Protein AF-A0A1W9QUI2-F1 (afdb_monomer_lite)

Sequence (190 aa):
MPLPVIGATLVYAVSFMIIAGLQIIMSRMLDARKTFVVGVSVIAGISVFSLGHIYSEIHLWVKPVFSSALSLATITAIVLNLIMRIGTKKHVVLGVSLKGTFSDKIFEFMDYNGKRWGARPEIIFNVGAALNEFMDIAAGYGFVIDKDLKVNVYFDEFSLDATICYRGQLIQFPDKRPSPDEIMGIKTAP

Foldseek 3Di:
DDPVVVVVVVVVVVVVVVVVVVCVLVQFQDAPLSCVLQVVLLVQLVVCVVPVVVLPPDDPVCSVCSVHSVSVSVVSSVVSCVVSLPPLKDKDKDKAFLPDDRLVVLLVVLVVVSNNNRGRPVVSVVVSVVVVVVSVCCSPVVQFPDRIWMWMWIDDNVDTDIDIDTDGDDDDDDPDDDDPCVVVVPPPDD

Radius of gyration: 25.82 Å; chains: 1; bounding box: 58×52×67 Å

Structure (mmCIF, N/CA/C/O backbone):
data_AF-A0A1W9QUI2-F1
#
_entry.id   AF-A0A1W9QUI2-F1
#
loop_
_atom_site.group_PDB
_atom_site.id
_atom_site.type_symbol
_atom_site.label_atom_id
_atom_site.label_alt_id
_atom_site.label_comp_id
_atom_site.label_asym_id
_atom_site.label_entity_id
_atom_site.label_seq_id
_atom_site.pdbx_PDB_ins_code
_atom_site.Cartn_x
_atom_site.Cartn_y
_atom_site.Cartn_z
_atom_site.occupancy
_atom_site.B_iso_or_equiv
_atom_site.auth_seq_id
_atom_site.auth_comp_id
_atom_site.auth_asym_id
_atom_site.auth_atom_id
_atom_site.pdbx_PDB_model_num
ATOM 1 N N . MET A 1 1 ? 27.092 21.502 -24.050 1.00 76.75 1 MET A N 1
ATOM 2 C CA . MET A 1 1 ? 27.598 21.084 -22.720 1.00 76.75 1 MET A CA 1
ATOM 3 C C . MET A 1 1 ? 28.662 20.003 -22.921 1.00 76.75 1 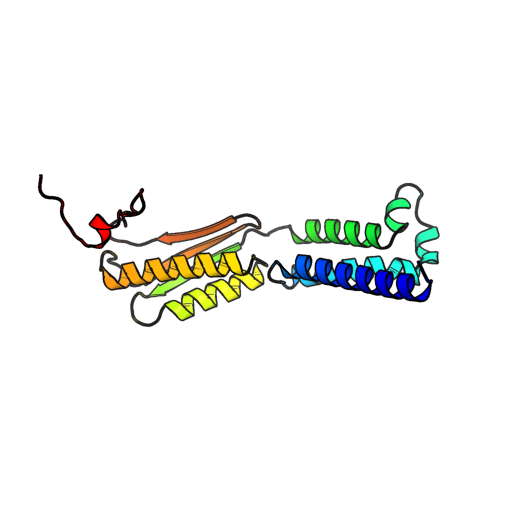MET A C 1
ATOM 5 O O . MET A 1 1 ? 28.513 19.253 -23.879 1.00 76.75 1 MET A O 1
ATOM 9 N N . PRO A 1 2 ? 29.727 19.922 -22.102 1.00 94.56 2 PRO A N 1
ATOM 10 C CA . PRO A 1 2 ? 30.778 18.904 -22.248 1.00 94.56 2 PRO A CA 1
ATOM 11 C C . PRO A 1 2 ? 30.243 17.468 -22.085 1.00 94.56 2 PRO A C 1
ATOM 13 O O . PRO A 1 2 ? 29.391 17.238 -21.227 1.00 94.56 2 PRO A O 1
ATOM 16 N N . LEU A 1 3 ? 30.765 16.497 -22.852 1.00 92.12 3 LEU A N 1
ATOM 17 C CA . LEU A 1 3 ? 30.321 15.089 -22.806 1.00 92.12 3 LEU A CA 1
ATOM 18 C C . LEU A 1 3 ? 30.323 14.474 -21.390 1.00 92.12 3 LEU A C 1
ATOM 20 O O . LEU A 1 3 ? 29.332 13.831 -21.042 1.00 92.12 3 LEU A O 1
ATOM 24 N N . PRO A 1 4 ? 31.352 14.689 -20.542 1.00 94.56 4 PRO A N 1
ATOM 25 C CA . PRO A 1 4 ? 31.351 14.145 -19.182 1.00 94.56 4 PRO A CA 1
ATOM 26 C C . PRO A 1 4 ? 30.192 14.665 -18.321 1.00 94.56 4 PRO A C 1
ATOM 28 O O . PRO A 1 4 ? 29.638 13.927 -17.511 1.00 94.56 4 PRO A O 1
ATOM 31 N N . VAL A 1 5 ? 29.783 15.921 -18.531 1.00 95.81 5 VAL A N 1
ATOM 32 C CA . VAL A 1 5 ? 28.666 16.539 -17.802 1.00 95.81 5 VAL A CA 1
ATOM 33 C C . VAL A 1 5 ? 27.337 15.933 -18.249 1.00 95.81 5 VAL A C 1
ATOM 35 O O . VAL A 1 5 ? 26.496 15.638 -17.409 1.00 95.81 5 VAL A O 1
ATOM 38 N N . ILE A 1 6 ? 27.168 15.685 -19.553 1.00 95.62 6 ILE A N 1
ATOM 39 C CA . ILE A 1 6 ? 25.967 15.035 -20.106 1.00 95.62 6 ILE A CA 1
ATOM 40 C C . ILE A 1 6 ? 25.835 13.596 -19.589 1.00 95.62 6 ILE A C 1
ATOM 42 O O . ILE A 1 6 ? 24.744 13.167 -19.227 1.00 95.62 6 ILE A O 1
ATOM 46 N N . GLY A 1 7 ? 26.942 12.850 -19.520 1.00 95.25 7 GLY A N 1
ATOM 47 C CA . GLY A 1 7 ? 26.937 11.499 -18.958 1.00 95.25 7 GLY A CA 1
ATOM 48 C C . GLY A 1 7 ? 26.497 11.490 -17.492 1.00 95.25 7 GLY A C 1
ATOM 49 O O . GLY A 1 7 ? 25.608 10.726 -17.118 1.00 95.25 7 GLY A O 1
ATOM 50 N N . ALA A 1 8 ? 27.064 12.386 -16.678 1.00 96.12 8 ALA A N 1
ATOM 51 C CA . ALA A 1 8 ? 26.719 12.501 -15.263 1.00 96.12 8 ALA A CA 1
ATOM 52 C C . ALA A 1 8 ? 25.243 12.878 -15.044 1.00 96.12 8 ALA A C 1
ATOM 54 O O . ALA A 1 8 ? 24.568 12.266 -14.213 1.00 96.12 8 ALA A O 1
ATOM 55 N N . THR A 1 9 ? 24.712 13.839 -15.807 1.00 96.31 9 THR A N 1
ATOM 56 C CA . THR A 1 9 ? 23.303 14.242 -15.687 1.00 96.31 9 THR A CA 1
ATOM 57 C C . THR A 1 9 ? 22.343 13.142 -16.133 1.00 96.31 9 THR A C 1
ATOM 59 O O . THR A 1 9 ? 21.300 12.966 -15.504 1.00 96.31 9 THR A O 1
ATOM 62 N N . LEU A 1 10 ? 22.691 12.360 -17.160 1.00 96.06 10 LEU A N 1
ATOM 63 C CA . LEU A 1 10 ? 21.860 11.255 -17.644 1.00 96.06 10 LEU A CA 1
ATOM 64 C C . LEU A 1 10 ? 21.795 10.108 -16.627 1.00 96.06 10 LEU A C 1
ATOM 66 O O . LEU A 1 10 ? 20.706 9.625 -16.319 1.00 96.06 10 LEU A O 1
ATOM 70 N N . VAL A 1 11 ? 22.933 9.722 -16.042 1.00 96.62 11 VAL A N 1
ATOM 71 C CA . VAL A 1 11 ? 22.976 8.705 -14.975 1.00 96.62 11 VAL A CA 1
ATOM 72 C C . VAL A 1 11 ? 22.171 9.156 -13.755 1.00 96.62 11 VAL A C 1
ATOM 74 O O . VAL A 1 11 ? 21.393 8.369 -13.209 1.00 96.62 11 VAL A O 1
ATOM 77 N N . TYR A 1 12 ? 22.308 10.423 -13.353 1.00 96.62 12 TYR A N 1
ATOM 78 C CA . TYR A 1 12 ? 21.521 10.995 -12.260 1.00 96.62 12 TYR A CA 1
ATOM 79 C C . TYR A 1 12 ? 20.015 10.938 -12.554 1.00 96.62 12 TYR A C 1
ATOM 81 O O . TYR A 1 12 ? 19.247 10.434 -11.734 1.00 96.62 12 TYR A O 1
ATOM 89 N N . ALA A 1 13 ? 19.595 11.384 -13.742 1.00 97.06 13 ALA A N 1
ATOM 90 C CA . ALA A 1 13 ? 18.189 11.406 -14.137 1.00 97.06 13 ALA A CA 1
ATOM 91 C C . ALA A 1 13 ? 17.564 10.000 -14.165 1.00 97.06 13 ALA A C 1
ATOM 93 O O . ALA A 1 13 ? 16.468 9.803 -13.640 1.00 97.06 13 ALA A O 1
ATOM 94 N N . VAL A 1 14 ? 18.269 9.009 -14.723 1.00 96.38 14 VAL A N 1
ATOM 95 C CA . VAL A 1 14 ? 17.798 7.614 -14.768 1.00 96.38 14 VAL A CA 1
ATOM 96 C C . VAL A 1 14 ? 17.700 7.024 -13.361 1.00 96.38 14 VAL A C 1
ATOM 98 O O . VAL A 1 14 ? 16.690 6.406 -13.024 1.00 96.38 14 VAL A O 1
ATOM 101 N N . SER A 1 15 ? 18.705 7.257 -12.514 1.00 96.88 15 SER A N 1
ATOM 102 C CA . SER A 1 15 ? 18.699 6.770 -11.128 1.00 96.88 15 SER A CA 1
ATOM 103 C C . SER A 1 15 ? 17.525 7.350 -10.338 1.00 96.88 15 SER A C 1
ATOM 105 O O . SER A 1 15 ? 16.811 6.618 -9.653 1.00 96.88 15 SER A O 1
ATOM 107 N N . PHE A 1 16 ? 17.274 8.655 -10.481 1.00 96.62 16 PHE A N 1
ATOM 108 C CA . PHE A 1 16 ? 16.146 9.319 -9.832 1.00 96.62 16 PHE A CA 1
ATOM 109 C C . PHE A 1 16 ? 14.796 8.784 -10.329 1.00 96.62 16 PHE A C 1
ATOM 111 O O . PHE A 1 16 ? 13.900 8.536 -9.526 1.00 96.62 16 PHE A O 1
ATOM 118 N N . MET A 1 17 ? 14.659 8.535 -11.634 1.00 96.25 17 MET A N 1
ATOM 119 C CA . MET A 1 17 ? 13.444 7.960 -12.216 1.00 96.25 17 MET A CA 1
ATOM 120 C C . MET A 1 17 ? 13.149 6.552 -11.675 1.00 96.25 17 MET A C 1
ATOM 122 O O . MET A 1 17 ? 11.997 6.246 -11.366 1.00 96.25 17 MET A O 1
ATOM 126 N N . ILE A 1 18 ? 14.178 5.714 -11.504 1.00 94.69 18 ILE A N 1
ATOM 127 C CA . ILE A 1 18 ? 14.033 4.377 -10.907 1.00 94.69 18 ILE A CA 1
ATOM 128 C C . ILE A 1 18 ? 13.568 4.487 -9.451 1.00 94.69 18 ILE A C 1
ATOM 130 O O . ILE A 1 18 ? 12.617 3.809 -9.062 1.00 94.69 18 ILE A O 1
ATOM 134 N N . ILE A 1 19 ? 14.195 5.361 -8.656 1.00 96.25 19 ILE A N 1
ATOM 135 C CA . ILE A 1 19 ? 13.814 5.574 -7.251 1.00 96.25 19 ILE A CA 1
ATOM 136 C C . ILE A 1 19 ? 12.371 6.076 -7.153 1.00 96.25 19 ILE A C 1
ATOM 138 O O . ILE A 1 19 ? 11.600 5.543 -6.358 1.00 96.25 19 ILE A O 1
ATOM 142 N N . ALA A 1 20 ? 11.978 7.044 -7.983 1.00 96.56 20 ALA A N 1
ATOM 143 C CA . ALA A 1 20 ? 10.607 7.543 -8.028 1.00 96.56 20 ALA A CA 1
ATOM 144 C C . ALA A 1 20 ? 9.608 6.424 -8.380 1.00 96.56 20 ALA A C 1
ATOM 146 O O . ALA A 1 20 ? 8.565 6.296 -7.739 1.00 96.56 20 ALA A O 1
ATOM 147 N N . GLY A 1 21 ? 9.946 5.556 -9.339 1.00 93.25 21 GLY A N 1
ATOM 148 C CA . GLY A 1 21 ? 9.142 4.378 -9.671 1.00 93.25 21 GLY A CA 1
ATOM 149 C C . GLY A 1 21 ? 8.983 3.412 -8.491 1.00 93.25 21 GLY A C 1
ATOM 150 O O . GLY A 1 21 ? 7.869 2.984 -8.185 1.00 93.25 21 GLY A O 1
ATOM 151 N N . LEU A 1 22 ? 10.074 3.115 -7.779 1.00 93.19 22 LEU A N 1
ATOM 152 C CA . LEU A 1 22 ? 10.044 2.275 -6.578 1.00 93.19 22 LEU A CA 1
ATOM 153 C C . LEU A 1 22 ? 9.217 2.910 -5.453 1.00 93.19 22 LEU A C 1
ATOM 155 O O . LEU A 1 22 ? 8.429 2.213 -4.820 1.00 93.19 22 LEU A O 1
ATOM 159 N N . GLN A 1 23 ? 9.324 4.223 -5.242 1.00 93.19 23 GLN A N 1
ATOM 160 C CA . GLN A 1 23 ? 8.502 4.946 -4.266 1.00 93.19 23 GLN A CA 1
ATOM 161 C C . GLN A 1 23 ? 7.009 4.843 -4.591 1.00 93.19 23 GLN A C 1
ATOM 163 O O . GLN A 1 23 ? 6.202 4.605 -3.694 1.00 93.19 23 GLN A O 1
ATOM 168 N N . ILE A 1 24 ? 6.629 4.955 -5.869 1.00 92.50 24 ILE A N 1
ATOM 169 C CA . ILE A 1 24 ? 5.235 4.775 -6.300 1.00 92.50 24 ILE A CA 1
ATOM 170 C C . ILE A 1 24 ? 4.755 3.356 -5.977 1.00 92.50 24 ILE A C 1
ATOM 172 O O . ILE A 1 24 ? 3.667 3.191 -5.424 1.00 92.50 24 ILE A O 1
ATOM 176 N N . ILE A 1 25 ? 5.568 2.334 -6.256 1.00 90.44 25 ILE A N 1
ATOM 177 C CA . ILE A 1 25 ? 5.245 0.935 -5.941 1.00 90.44 25 ILE A CA 1
ATOM 178 C C . ILE A 1 25 ? 5.085 0.733 -4.424 1.00 90.44 25 ILE A C 1
ATOM 180 O O . ILE A 1 25 ? 4.117 0.114 -3.982 1.00 90.44 25 ILE A O 1
ATOM 184 N N . MET A 1 26 ? 6.005 1.283 -3.629 1.00 89.31 26 MET A N 1
ATOM 185 C CA . MET A 1 26 ? 6.048 1.138 -2.168 1.00 89.31 26 MET A CA 1
ATOM 186 C C . MET A 1 26 ? 5.061 2.046 -1.420 1.00 89.31 26 MET A C 1
ATOM 188 O O . MET A 1 26 ? 4.885 1.893 -0.214 1.00 89.31 26 MET A O 1
ATOM 192 N N . SER A 1 27 ? 4.383 2.967 -2.111 1.00 89.12 27 SER A N 1
ATOM 193 C CA . SER A 1 27 ? 3.363 3.849 -1.517 1.00 89.12 27 SER A CA 1
ATOM 194 C C . SER A 1 27 ? 2.161 3.089 -0.942 1.00 89.12 27 SER A C 1
ATOM 196 O O . SER A 1 27 ? 1.395 3.612 -0.129 1.00 89.12 27 SER A O 1
ATOM 198 N N . ARG A 1 28 ? 1.981 1.838 -1.370 1.00 84.56 28 ARG A N 1
ATOM 199 C CA . ARG A 1 28 ? 1.016 0.899 -0.808 1.00 84.56 28 ARG A CA 1
ATOM 200 C C . ARG A 1 28 ? 1.764 -0.212 -0.092 1.00 84.56 28 ARG A C 1
ATOM 202 O O . ARG A 1 28 ? 2.825 -0.640 -0.538 1.00 84.56 28 ARG A O 1
ATOM 209 N N . MET A 1 29 ? 1.166 -0.730 0.976 1.00 85.06 29 MET A N 1
ATOM 210 C CA . MET A 1 29 ? 1.686 -1.916 1.642 1.00 85.06 29 MET A CA 1
ATOM 211 C C . MET A 1 29 ? 1.789 -3.055 0.615 1.00 85.06 29 MET A C 1
ATOM 213 O O . MET A 1 29 ? 0.854 -3.317 -0.153 1.00 85.06 29 MET A O 1
ATOM 217 N N . LEU A 1 30 ? 2.957 -3.687 0.547 1.00 81.50 30 LEU A N 1
ATOM 218 C CA . LEU A 1 30 ? 3.208 -4.771 -0.393 1.00 81.50 30 LEU A CA 1
ATOM 219 C C . LEU A 1 30 ? 2.715 -6.082 0.216 1.00 81.50 30 LEU A C 1
ATOM 221 O O . LEU A 1 30 ? 3.326 -6.627 1.130 1.00 81.50 30 LEU A O 1
ATOM 225 N N . ASP A 1 31 ? 1.593 -6.571 -0.305 1.00 83.38 31 ASP A N 1
ATOM 226 C CA . ASP A 1 31 ? 1.107 -7.928 -0.052 1.00 83.38 31 ASP A CA 1
ATOM 227 C C . ASP A 1 31 ? 1.700 -8.904 -1.080 1.00 83.38 31 ASP A C 1
ATOM 229 O O . ASP A 1 31 ? 2.075 -8.497 -2.184 1.00 83.38 31 ASP A O 1
ATOM 233 N N . ALA A 1 32 ? 1.703 -10.204 -0.773 1.00 82.00 32 ALA A N 1
ATOM 234 C CA . ALA A 1 32 ? 2.230 -11.261 -1.640 1.00 82.00 32 ALA A CA 1
ATOM 235 C C . ALA A 1 32 ? 1.714 -11.164 -3.090 1.00 82.00 32 ALA A C 1
ATOM 237 O O . ALA A 1 32 ? 2.489 -11.313 -4.036 1.00 82.00 32 ALA A O 1
ATOM 238 N N . ARG A 1 33 ? 0.427 -10.831 -3.283 1.00 84.69 33 ARG A N 1
ATOM 239 C CA . ARG A 1 33 ? -0.158 -10.639 -4.623 1.00 84.69 33 ARG A CA 1
ATOM 240 C C . ARG A 1 33 ? 0.472 -9.466 -5.376 1.00 84.69 33 ARG A C 1
ATOM 242 O O . ARG A 1 33 ? 0.785 -9.598 -6.554 1.00 84.69 33 ARG A O 1
ATOM 249 N N . LYS A 1 34 ? 0.668 -8.323 -4.712 1.00 86.00 34 LYS A N 1
ATOM 250 C CA . LYS A 1 34 ? 1.244 -7.119 -5.335 1.00 86.00 34 LYS A CA 1
ATOM 251 C C . LYS A 1 34 ? 2.723 -7.315 -5.630 1.00 86.00 34 LYS A C 1
ATOM 253 O O . LYS A 1 34 ? 3.167 -6.963 -6.717 1.00 86.00 34 LYS A O 1
ATOM 258 N N . THR A 1 35 ? 3.451 -7.947 -4.712 1.00 90.12 35 THR A N 1
ATOM 259 C CA . THR A 1 35 ? 4.850 -8.331 -4.921 1.00 90.12 35 THR A CA 1
ATOM 260 C C . THR A 1 35 ? 4.993 -9.239 -6.140 1.00 90.12 35 THR A C 1
ATOM 262 O O . THR A 1 35 ? 5.872 -9.010 -6.966 1.00 90.12 35 THR A O 1
ATOM 265 N N . PHE A 1 36 ? 4.092 -10.212 -6.310 1.00 91.44 36 PHE A N 1
ATOM 266 C CA . PHE A 1 36 ? 4.077 -11.078 -7.488 1.00 91.44 36 PHE A CA 1
ATOM 267 C C . PHE A 1 36 ? 3.807 -10.301 -8.783 1.00 91.44 36 PHE A C 1
ATOM 269 O O . PHE A 1 36 ? 4.568 -10.426 -9.739 1.00 91.44 36 PHE A O 1
ATOM 276 N N . VAL A 1 37 ? 2.770 -9.454 -8.806 1.00 92.81 37 VAL A N 1
ATOM 277 C CA . VAL A 1 37 ? 2.424 -8.627 -9.977 1.00 92.81 37 VAL A CA 1
ATOM 278 C C . VAL A 1 37 ? 3.606 -7.747 -10.384 1.00 92.81 37 VAL A C 1
ATOM 280 O O . VAL A 1 37 ? 3.998 -7.752 -11.549 1.00 92.81 37 VAL A O 1
ATOM 283 N N . VAL A 1 38 ? 4.209 -7.026 -9.435 1.00 93.88 38 VAL A N 1
ATOM 284 C CA . VAL A 1 38 ? 5.353 -6.140 -9.696 1.00 93.88 38 VAL A CA 1
ATOM 285 C C . VAL A 1 38 ? 6.559 -6.939 -10.182 1.00 93.88 38 VAL A C 1
ATOM 287 O O . VAL A 1 38 ? 7.123 -6.610 -11.223 1.00 93.88 38 VAL A O 1
ATOM 290 N N . GLY A 1 39 ? 6.932 -8.004 -9.468 1.00 94.00 39 GLY A N 1
ATOM 291 C CA . GLY A 1 39 ? 8.104 -8.814 -9.793 1.00 94.00 39 GLY A CA 1
ATOM 292 C C . GLY A 1 39 ? 8.024 -9.422 -11.191 1.00 94.00 39 GLY A C 1
ATOM 293 O O . GLY A 1 39 ? 8.934 -9.236 -11.996 1.00 94.00 39 GLY A O 1
ATOM 294 N N . VAL A 1 40 ? 6.907 -10.079 -11.518 1.00 95.50 40 VAL A N 1
ATOM 295 C CA . VAL A 1 40 ? 6.713 -10.703 -12.836 1.00 95.50 40 VAL A CA 1
ATOM 296 C C . VAL A 1 40 ? 6.700 -9.657 -13.951 1.00 95.50 40 VAL A C 1
ATOM 298 O O . VAL A 1 40 ? 7.290 -9.883 -15.003 1.00 95.50 40 VAL A O 1
ATOM 301 N N . SER A 1 41 ? 6.099 -8.490 -13.720 1.00 95.19 41 SER A N 1
ATOM 302 C CA . SER A 1 41 ? 6.037 -7.416 -14.721 1.00 95.19 41 SER A CA 1
ATOM 303 C C . SER A 1 41 ? 7.405 -6.802 -15.012 1.00 95.19 41 SER A C 1
ATOM 305 O O . SER A 1 41 ? 7.742 -6.562 -16.171 1.00 95.19 41 SER A O 1
ATOM 307 N N . VAL A 1 42 ? 8.222 -6.589 -13.977 1.00 94.25 42 VAL A N 1
ATOM 308 C CA . VAL A 1 42 ? 9.602 -6.105 -14.131 1.00 94.25 42 VAL A CA 1
ATOM 309 C C . VAL A 1 42 ? 10.452 -7.139 -14.869 1.00 94.25 42 VAL A C 1
ATOM 311 O O . VAL A 1 42 ? 11.147 -6.784 -15.821 1.00 94.25 42 VAL A O 1
ATOM 314 N N . ILE A 1 43 ? 10.351 -8.420 -14.494 1.00 94.12 43 ILE A N 1
ATOM 315 C CA . ILE A 1 43 ? 11.053 -9.516 -15.178 1.00 94.12 43 ILE A CA 1
ATOM 316 C C . ILE A 1 43 ? 10.632 -9.588 -16.652 1.00 94.12 43 ILE A C 1
ATOM 318 O O . ILE A 1 43 ? 11.494 -9.682 -17.525 1.00 94.12 43 ILE A O 1
ATOM 322 N N . ALA A 1 44 ? 9.333 -9.477 -16.947 1.00 92.19 44 ALA A N 1
ATOM 323 C CA . ALA A 1 44 ? 8.821 -9.470 -18.314 1.00 92.19 44 ALA A CA 1
ATOM 324 C C . ALA A 1 44 ? 9.409 -8.310 -19.133 1.00 92.19 44 ALA A C 1
ATOM 326 O O . ALA A 1 44 ? 9.914 -8.540 -20.229 1.00 92.19 44 ALA A O 1
ATOM 327 N N . GLY A 1 45 ? 9.441 -7.087 -18.595 1.00 91.44 45 GLY A N 1
ATOM 328 C CA . GLY A 1 45 ? 10.060 -5.945 -19.277 1.00 91.44 45 GLY A CA 1
ATOM 329 C C . GLY A 1 45 ? 11.550 -6.145 -19.559 1.00 91.44 45 GLY A C 1
ATOM 330 O O . GLY A 1 45 ? 11.998 -5.942 -20.686 1.00 91.44 45 GLY A O 1
ATOM 331 N N . ILE A 1 46 ? 12.313 -6.602 -18.561 1.00 91.31 46 ILE A N 1
ATOM 332 C CA . ILE A 1 46 ? 13.754 -6.865 -18.709 1.00 91.31 46 ILE A CA 1
ATOM 333 C C . ILE A 1 46 ? 14.010 -7.986 -19.727 1.00 91.31 46 ILE A C 1
ATOM 335 O O . ILE A 1 46 ? 14.987 -7.930 -20.475 1.00 91.31 46 ILE A O 1
ATOM 339 N N . SER A 1 47 ? 13.110 -8.971 -19.819 1.00 90.44 47 SER A N 1
ATOM 340 C CA . SER A 1 47 ? 13.244 -10.092 -20.755 1.00 90.44 47 SER A CA 1
ATOM 341 C C . SER A 1 47 ? 13.323 -9.655 -22.222 1.00 90.44 47 SER A C 1
ATOM 343 O O . SER A 1 47 ? 13.953 -10.353 -23.013 1.00 90.44 47 SER A O 1
ATOM 345 N N . VAL A 1 48 ? 12.774 -8.487 -22.591 1.00 87.19 48 VAL A N 1
ATOM 346 C CA . VAL A 1 48 ? 12.861 -7.940 -23.959 1.00 87.19 48 VAL A CA 1
ATOM 347 C C . VAL A 1 48 ? 14.316 -7.735 -24.386 1.00 87.19 48 VAL A C 1
ATOM 349 O O . VAL A 1 48 ? 14.662 -8.000 -25.534 1.00 87.19 48 VAL A O 1
ATOM 352 N N . PHE A 1 49 ? 15.186 -7.326 -23.459 1.00 85.69 49 PHE A N 1
ATOM 353 C CA . PHE A 1 49 ? 16.606 -7.117 -23.747 1.00 85.69 49 PHE A CA 1
ATOM 354 C C . PHE A 1 49 ? 17.381 -8.430 -23.912 1.00 85.69 49 PHE A C 1
ATOM 356 O O . PHE A 1 49 ? 18.374 -8.459 -24.631 1.00 85.69 49 PHE A O 1
ATOM 363 N N . SER A 1 50 ? 16.933 -9.515 -23.270 1.00 82.19 50 SER A N 1
ATOM 364 C CA . SER A 1 50 ? 17.629 -10.810 -23.289 1.00 82.19 50 SER A CA 1
ATOM 365 C C . SER A 1 50 ? 17.087 -11.786 -24.336 1.00 82.19 50 SER A C 1
ATOM 367 O O . SER A 1 50 ? 17.835 -12.632 -24.814 1.00 82.19 50 SER A O 1
ATOM 369 N N . LEU A 1 51 ? 15.795 -11.708 -24.666 1.00 78.56 51 LEU A N 1
ATOM 370 C CA . LEU A 1 51 ? 15.068 -12.687 -25.485 1.00 78.56 51 LEU A CA 1
ATOM 371 C C . LEU A 1 51 ? 14.498 -12.068 -26.771 1.00 78.56 51 LEU A C 1
ATOM 373 O O . LEU A 1 51 ? 13.537 -12.589 -27.335 1.00 78.56 51 LEU A O 1
ATOM 377 N N . GLY A 1 52 ? 15.082 -10.966 -27.257 1.00 69.12 52 GLY A N 1
ATOM 378 C CA . GLY A 1 52 ? 14.577 -10.205 -28.410 1.00 69.12 52 GLY A CA 1
ATOM 379 C C . GLY A 1 52 ? 14.255 -11.050 -29.653 1.00 69.12 52 GLY A C 1
ATOM 380 O O . GLY A 1 52 ? 13.278 -10.771 -30.345 1.00 69.12 52 GLY A O 1
ATOM 381 N N . HIS A 1 53 ? 15.008 -12.128 -29.897 1.00 70.44 53 HIS A N 1
ATOM 382 C CA . HIS A 1 53 ? 14.762 -13.055 -31.007 1.00 70.44 53 HIS A CA 1
ATOM 383 C C . HIS A 1 53 ? 13.432 -13.819 -30.886 1.00 70.44 53 HIS A C 1
ATOM 385 O O . HIS A 1 53 ? 12.741 -13.975 -31.888 1.00 70.44 53 HIS A O 1
ATOM 391 N N . ILE A 1 54 ? 13.017 -14.212 -29.677 1.00 71.25 54 ILE A N 1
ATOM 392 C CA . ILE A 1 54 ? 11.765 -14.960 -29.442 1.00 71.25 54 ILE A CA 1
ATOM 393 C C . ILE A 1 54 ? 10.546 -14.075 -29.738 1.00 71.25 54 ILE A C 1
ATOM 395 O O . ILE A 1 54 ? 9.531 -14.534 -30.255 1.00 71.25 54 ILE A O 1
ATOM 399 N N . TYR A 1 55 ? 10.662 -12.775 -29.468 1.00 70.94 55 TYR A N 1
ATOM 400 C CA . TYR A 1 55 ? 9.583 -11.814 -29.685 1.00 70.94 55 TYR A CA 1
ATOM 401 C C . TYR A 1 55 ? 9.416 -11.384 -31.154 1.00 70.94 55 TYR A C 1
ATOM 403 O O . TYR A 1 55 ? 8.418 -10.747 -31.498 1.00 70.94 55 TYR A O 1
ATOM 411 N N . SER A 1 56 ? 10.360 -11.732 -32.037 1.00 67.50 56 SER A N 1
ATOM 412 C CA . SER A 1 56 ? 10.314 -11.353 -33.457 1.00 67.50 56 SER A CA 1
ATOM 413 C C . SER A 1 56 ? 9.351 -12.185 -34.315 1.00 67.50 56 SER A C 1
ATOM 415 O O . SER A 1 56 ? 8.894 -11.683 -35.344 1.00 67.50 56 SER A O 1
ATOM 417 N N . GLU A 1 57 ? 8.976 -13.389 -33.869 1.00 70.19 57 GLU A N 1
ATOM 418 C CA . GLU A 1 57 ? 8.056 -14.298 -34.582 1.00 70.19 57 GLU A CA 1
ATOM 419 C C . GLU A 1 57 ? 6.575 -14.085 -34.215 1.00 70.19 57 GLU A C 1
ATOM 421 O O . GLU A 1 57 ? 5.684 -14.818 -34.642 1.00 70.19 57 GLU A O 1
ATOM 426 N N . ILE A 1 58 ? 6.286 -13.056 -33.419 1.00 75.38 58 ILE A N 1
ATOM 427 C CA . ILE A 1 58 ? 4.944 -12.770 -32.918 1.00 75.38 58 ILE A CA 1
ATOM 428 C C . ILE A 1 58 ? 4.075 -12.103 -33.999 1.00 75.38 58 ILE A C 1
ATOM 430 O O . ILE A 1 58 ? 4.516 -11.215 -34.734 1.00 75.38 58 ILE A O 1
ATOM 434 N N . HIS A 1 59 ? 2.799 -12.503 -34.055 1.00 73.44 59 HIS A N 1
ATOM 435 C CA . HIS A 1 59 ? 1.798 -12.002 -35.003 1.00 73.44 59 HIS A CA 1
ATOM 436 C C . HIS A 1 59 ? 1.714 -10.460 -35.022 1.00 73.44 59 HIS A C 1
ATOM 438 O O . HIS A 1 59 ? 1.737 -9.811 -33.972 1.00 73.44 59 HIS A O 1
ATOM 444 N N . LEU A 1 60 ? 1.558 -9.858 -36.212 1.00 73.25 60 LEU A N 1
ATOM 445 C CA . LEU A 1 60 ? 1.675 -8.401 -36.420 1.00 73.25 60 LEU A CA 1
ATOM 446 C C . LEU A 1 60 ? 0.798 -7.546 -35.490 1.00 73.25 60 LEU A C 1
ATOM 448 O O . LEU A 1 60 ? 1.203 -6.449 -35.117 1.00 73.25 60 LEU A O 1
ATOM 452 N N . TRP A 1 61 ? -0.383 -8.033 -35.105 1.00 76.06 61 TRP A N 1
ATOM 453 C CA . TRP A 1 61 ? -1.327 -7.285 -34.264 1.00 76.06 61 TRP A CA 1
ATOM 454 C C . TRP A 1 61 ? -0.878 -7.097 -32.813 1.00 76.06 61 TRP A C 1
ATOM 456 O O . TRP A 1 61 ? -1.225 -6.095 -32.198 1.00 76.06 61 TRP A O 1
ATOM 466 N N . VAL A 1 62 ? -0.096 -8.027 -32.263 1.00 75.88 62 VAL A N 1
ATOM 467 C CA . VAL A 1 62 ? 0.398 -7.952 -30.875 1.00 75.88 62 VAL A CA 1
ATOM 468 C C . VAL A 1 62 ? 1.858 -7.511 -30.798 1.00 75.88 62 VAL A C 1
ATOM 470 O O . VAL A 1 62 ? 2.336 -7.144 -29.730 1.00 75.88 62 VAL A O 1
ATOM 473 N N . LYS A 1 63 ? 2.553 -7.440 -31.936 1.00 76.06 63 LYS A N 1
ATOM 474 C CA . LYS A 1 63 ? 3.945 -6.988 -32.047 1.00 76.06 63 LYS A CA 1
ATOM 475 C C . LYS A 1 63 ? 4.260 -5.654 -31.329 1.00 76.06 63 LYS A C 1
ATOM 477 O O . LYS A 1 63 ? 5.316 -5.591 -30.703 1.00 76.06 63 LYS A O 1
ATOM 482 N N . PRO A 1 64 ? 3.384 -4.622 -31.313 1.00 77.81 64 PRO A N 1
ATOM 483 C CA . PRO A 1 64 ? 3.642 -3.375 -30.573 1.00 77.81 64 PRO A CA 1
ATOM 484 C C . PRO A 1 64 ? 3.705 -3.535 -29.042 1.00 77.81 64 PRO A C 1
ATOM 486 O O . PRO A 1 64 ? 4.294 -2.714 -28.343 1.00 77.81 64 PRO A O 1
ATOM 489 N N . VAL A 1 65 ? 3.105 -4.592 -28.492 1.00 77.56 65 VAL A N 1
ATOM 490 C CA . VAL A 1 65 ? 3.179 -4.899 -27.052 1.00 77.56 65 VAL A CA 1
ATOM 491 C C . VAL A 1 65 ? 4.580 -5.375 -26.675 1.00 77.56 65 VAL A C 1
ATOM 493 O O . VAL A 1 65 ? 5.113 -5.006 -25.632 1.00 77.56 65 VAL A O 1
ATOM 496 N N . PHE A 1 66 ? 5.202 -6.147 -27.563 1.00 80.12 66 PHE A N 1
ATOM 497 C CA . PHE A 1 66 ? 6.520 -6.744 -27.361 1.00 80.12 66 PHE A CA 1
ATOM 498 C C . PHE A 1 66 ? 7.665 -5.872 -27.896 1.00 80.12 66 PHE A C 1
ATOM 500 O O . PHE A 1 66 ? 8.829 -6.243 -27.773 1.00 80.12 66 PHE A O 1
ATOM 507 N N . SER A 1 67 ? 7.362 -4.704 -28.476 1.00 76.31 67 SER A N 1
ATOM 508 C CA . SER A 1 67 ? 8.370 -3.830 -29.085 1.00 76.31 67 SER A CA 1
ATOM 509 C C . SER A 1 67 ? 9.142 -2.975 -28.079 1.00 76.31 67 SER A C 1
ATOM 511 O O . SER A 1 67 ? 10.152 -2.380 -28.448 1.00 76.31 67 SER A O 1
ATOM 513 N N . SER A 1 68 ? 8.687 -2.868 -26.825 1.00 86.81 68 SER A N 1
ATOM 514 C CA . SER A 1 68 ? 9.424 -2.154 -25.778 1.00 86.81 68 SER A CA 1
ATOM 515 C C . SER A 1 68 ? 9.296 -2.824 -24.411 1.00 86.81 68 SER A C 1
ATOM 517 O O . SER A 1 68 ? 8.237 -3.334 -24.043 1.00 86.81 68 SER A O 1
ATOM 519 N N . ALA A 1 69 ? 10.381 -2.767 -23.632 1.00 89.12 69 ALA A N 1
ATOM 520 C CA . ALA A 1 69 ? 10.424 -3.266 -22.258 1.00 89.12 69 ALA A CA 1
ATOM 521 C C . ALA A 1 69 ? 9.329 -2.637 -21.380 1.00 89.12 69 ALA A C 1
ATOM 523 O O . ALA A 1 69 ? 8.679 -3.327 -20.597 1.00 89.12 69 ALA A O 1
ATOM 524 N N . LEU A 1 70 ? 9.088 -1.332 -21.550 1.00 91.56 70 LEU A N 1
ATOM 525 C CA . LEU A 1 70 ? 8.066 -0.605 -20.800 1.00 91.56 70 LEU A CA 1
ATOM 526 C C . LEU A 1 70 ? 6.648 -1.070 -21.160 1.00 91.56 70 LEU A C 1
ATOM 528 O O . LEU A 1 70 ? 5.831 -1.266 -20.262 1.00 91.56 70 LEU A O 1
ATOM 532 N N . SER A 1 71 ? 6.357 -1.272 -22.450 1.00 91.62 71 SER A N 1
ATOM 533 C CA . SER A 1 71 ? 5.046 -1.740 -22.920 1.00 91.62 71 SER A CA 1
ATOM 534 C C . SER A 1 71 ? 4.739 -3.134 -22.378 1.00 91.62 71 SER A C 1
ATOM 536 O O . SER A 1 71 ? 3.705 -3.332 -21.734 1.00 91.62 71 SER A O 1
ATOM 538 N N . LEU A 1 72 ? 5.684 -4.070 -22.527 1.00 91.50 72 LEU A N 1
ATOM 539 C CA . LEU A 1 72 ? 5.506 -5.440 -22.057 1.00 91.50 72 LEU A CA 1
ATOM 540 C C . LEU A 1 72 ? 5.347 -5.505 -20.534 1.00 91.50 72 LEU A C 1
ATOM 542 O O . LEU A 1 72 ? 4.438 -6.180 -20.052 1.00 91.50 72 LEU A O 1
ATOM 546 N N . ALA A 1 73 ? 6.164 -4.766 -19.775 1.00 93.69 73 ALA A N 1
ATOM 547 C CA . ALA A 1 73 ? 6.021 -4.676 -18.322 1.00 93.69 73 ALA A CA 1
ATOM 548 C C . ALA A 1 73 ? 4.649 -4.122 -17.917 1.00 93.69 73 ALA A C 1
ATOM 550 O O . ALA A 1 73 ? 3.982 -4.687 -17.054 1.00 93.69 73 ALA A O 1
ATOM 551 N N . THR A 1 74 ? 4.199 -3.046 -18.566 1.00 93.19 74 THR A N 1
ATOM 552 C CA . THR A 1 74 ? 2.932 -2.378 -18.236 1.00 93.19 74 THR A CA 1
ATOM 553 C C . THR A 1 74 ? 1.735 -3.277 -18.525 1.00 93.19 74 THR A C 1
ATOM 555 O O . THR A 1 74 ? 0.853 -3.430 -17.682 1.00 93.19 74 THR A O 1
ATOM 558 N N . ILE A 1 75 ? 1.707 -3.918 -19.693 1.00 93.44 75 ILE A N 1
ATOM 559 C CA . ILE A 1 75 ? 0.604 -4.802 -20.082 1.00 93.44 75 ILE A CA 1
ATOM 560 C C . ILE A 1 75 ? 0.580 -6.046 -19.197 1.00 93.44 75 ILE A C 1
ATOM 562 O O . ILE A 1 75 ? -0.486 -6.429 -18.716 1.00 93.44 75 ILE A O 1
ATOM 566 N N . THR A 1 76 ? 1.747 -6.621 -18.902 1.00 93.88 76 THR A N 1
ATOM 567 C CA . THR A 1 76 ? 1.871 -7.745 -17.965 1.00 93.88 76 THR A CA 1
ATOM 568 C C . THR A 1 76 ? 1.343 -7.358 -16.582 1.00 93.88 76 THR A C 1
ATOM 570 O O . THR A 1 76 ? 0.536 -8.096 -16.016 1.00 93.88 76 THR A O 1
ATOM 573 N N . ALA A 1 77 ? 1.690 -6.165 -16.083 1.00 94.12 77 ALA A N 1
ATOM 574 C CA . ALA A 1 77 ? 1.194 -5.653 -14.808 1.00 94.12 77 ALA A CA 1
ATOM 575 C C . ALA A 1 77 ? -0.326 -5.497 -14.802 1.00 94.12 77 ALA A C 1
ATOM 577 O O . ALA A 1 77 ? -0.977 -5.929 -13.853 1.00 94.12 77 ALA A O 1
ATOM 578 N N . ILE A 1 78 ? -0.904 -4.925 -15.861 1.00 93.50 78 ILE A N 1
ATOM 579 C CA . ILE A 1 78 ? -2.354 -4.739 -15.985 1.00 93.50 78 ILE A CA 1
ATOM 580 C C . ILE A 1 78 ? -3.071 -6.092 -16.005 1.00 93.50 78 ILE A C 1
ATOM 582 O O . ILE A 1 78 ? -4.023 -6.287 -15.250 1.00 93.50 78 ILE A O 1
ATOM 586 N N . VAL A 1 79 ? -2.608 -7.036 -16.828 1.00 93.31 79 VAL A N 1
ATOM 587 C CA . VAL A 1 79 ? -3.222 -8.365 -16.965 1.00 93.31 79 VAL A CA 1
ATOM 588 C C . VAL A 1 79 ? -3.142 -9.141 -15.653 1.00 93.31 79 VAL A C 1
ATOM 590 O O . VAL A 1 79 ? -4.161 -9.630 -15.167 1.00 93.31 79 VAL A O 1
ATOM 593 N N . LEU A 1 80 ? -1.962 -9.203 -15.031 1.00 93.00 80 LEU A N 1
ATOM 594 C CA . LEU A 1 80 ? -1.786 -9.848 -13.729 1.00 93.00 80 LEU A CA 1
ATOM 595 C C . LEU A 1 80 ? -2.647 -9.188 -12.656 1.00 93.00 80 LEU A C 1
ATOM 597 O O . LEU A 1 80 ? -3.266 -9.890 -11.859 1.00 93.00 80 LEU A O 1
ATOM 601 N N . ASN A 1 81 ? -2.723 -7.856 -12.644 1.00 90.06 81 ASN A N 1
ATOM 602 C CA . ASN A 1 81 ? -3.555 -7.142 -11.687 1.00 90.06 81 ASN A CA 1
ATOM 603 C C . ASN A 1 81 ? -5.039 -7.493 -11.866 1.00 90.06 81 ASN A C 1
ATOM 605 O O . ASN A 1 81 ? -5.716 -7.790 -10.887 1.00 90.06 81 ASN A O 1
ATOM 609 N N . LEU A 1 82 ? -5.536 -7.538 -13.107 1.00 89.38 82 LEU A N 1
ATOM 610 C CA . LEU A 1 82 ? -6.917 -7.931 -13.409 1.00 89.38 82 LEU A CA 1
ATOM 611 C C . LEU A 1 82 ? -7.223 -9.365 -12.962 1.00 89.38 82 LEU A C 1
ATOM 613 O O . LEU A 1 82 ? -8.259 -9.597 -12.341 1.00 89.38 82 LEU A O 1
ATOM 617 N N . ILE A 1 83 ? -6.312 -10.307 -13.218 1.00 90.06 83 ILE A N 1
ATOM 618 C CA . ILE A 1 83 ? -6.455 -11.707 -12.790 1.00 90.06 83 ILE A CA 1
ATOM 619 C C . ILE A 1 83 ? -6.492 -11.794 -11.258 1.00 90.06 83 ILE A C 1
ATOM 621 O O . ILE A 1 83 ? -7.370 -12.435 -10.682 1.00 90.06 83 ILE A O 1
ATOM 625 N N . MET A 1 84 ? -5.572 -11.105 -10.581 1.00 83.75 84 MET A N 1
ATOM 626 C CA . MET A 1 84 ? -5.449 -11.139 -9.119 1.00 83.75 84 MET A CA 1
ATOM 627 C C . MET A 1 84 ? -6.562 -10.374 -8.385 1.00 83.75 84 MET A C 1
ATOM 629 O O . MET A 1 84 ? -6.744 -10.572 -7.176 1.00 83.75 84 MET A O 1
ATOM 633 N N . ARG A 1 85 ? -7.309 -9.515 -9.095 1.00 77.94 85 ARG A N 1
ATOM 634 C CA . ARG A 1 85 ? -8.427 -8.716 -8.566 1.00 77.94 85 ARG A CA 1
ATOM 635 C C . ARG A 1 85 ? -9.684 -9.543 -8.282 1.00 77.94 85 ARG A C 1
ATOM 637 O O . ARG A 1 85 ? -10.562 -9.088 -7.551 1.00 77.94 85 ARG A O 1
ATOM 644 N N . ILE A 1 86 ? -9.793 -10.756 -8.816 1.00 76.62 86 ILE A N 1
ATOM 645 C CA . ILE A 1 86 ? -10.968 -11.607 -8.608 1.00 76.62 86 ILE A CA 1
ATOM 646 C C . ILE A 1 86 ? -11.034 -12.016 -7.118 1.00 76.62 86 ILE A C 1
ATOM 648 O O . ILE A 1 86 ? -10.191 -12.766 -6.625 1.00 76.62 86 ILE A O 1
ATOM 652 N N . GLY A 1 87 ? -12.022 -11.483 -6.382 1.00 67.25 87 GLY A N 1
ATOM 653 C CA . GLY A 1 87 ? -12.312 -11.841 -4.981 1.00 67.25 87 GLY A CA 1
ATOM 654 C C . GLY A 1 87 ? -11.751 -10.915 -3.886 1.00 67.25 87 GLY A C 1
ATOM 655 O O . GLY A 1 87 ? -11.427 -11.394 -2.803 1.00 67.25 87 GLY A O 1
ATOM 656 N N . THR A 1 88 ? -11.601 -9.606 -4.125 1.00 66.38 88 THR A N 1
ATOM 657 C CA . THR A 1 88 ? -10.908 -8.679 -3.199 1.00 66.38 88 THR A CA 1
ATOM 658 C C . THR A 1 88 ? -11.741 -8.051 -2.077 1.00 66.38 88 THR A C 1
ATOM 660 O O . THR A 1 88 ? -11.187 -7.253 -1.324 1.00 66.38 88 THR A O 1
ATOM 663 N N . LYS A 1 89 ? -13.016 -8.412 -1.884 1.00 65.25 89 LYS A N 1
ATOM 664 C CA . LYS A 1 89 ? -13.766 -7.937 -0.706 1.00 65.25 89 LYS A CA 1
ATOM 665 C C . LYS A 1 89 ? -13.227 -8.616 0.551 1.00 65.25 89 LYS A C 1
ATOM 667 O O . LYS A 1 89 ? -13.332 -9.836 0.679 1.00 65.25 89 LYS A O 1
ATOM 672 N N . LYS A 1 90 ? -12.640 -7.839 1.464 1.00 80.94 90 LYS A N 1
ATOM 673 C CA . LYS A 1 90 ? -12.052 -8.355 2.706 1.00 80.94 90 LYS A CA 1
ATOM 674 C C . LYS A 1 90 ? -12.805 -7.765 3.892 1.00 80.94 90 LYS A C 1
ATOM 676 O O . LYS A 1 90 ? -12.817 -6.556 4.087 1.00 80.94 90 LYS A O 1
ATOM 681 N N . HIS A 1 91 ? -13.451 -8.638 4.657 1.00 87.56 91 HIS A N 1
ATOM 682 C CA . HIS A 1 91 ? -14.139 -8.296 5.895 1.00 87.56 91 HIS A CA 1
ATOM 683 C C . HIS A 1 91 ? -13.438 -8.995 7.054 1.00 87.56 91 HIS A C 1
ATOM 685 O O . HIS A 1 91 ? -13.191 -10.202 6.993 1.00 87.56 91 HIS A O 1
ATOM 691 N N . VAL A 1 92 ? -13.109 -8.238 8.095 1.00 90.31 92 VAL A N 1
ATOM 692 C CA . VAL A 1 92 ? -12.503 -8.753 9.323 1.00 90.31 92 VAL A CA 1
ATOM 693 C C . VAL A 1 92 ? -13.205 -8.154 10.528 1.00 90.31 92 VAL A C 1
ATOM 695 O O . VAL A 1 92 ? -13.670 -7.018 10.493 1.00 90.31 92 VAL A O 1
ATOM 698 N N . VAL A 1 93 ? -13.264 -8.924 11.608 1.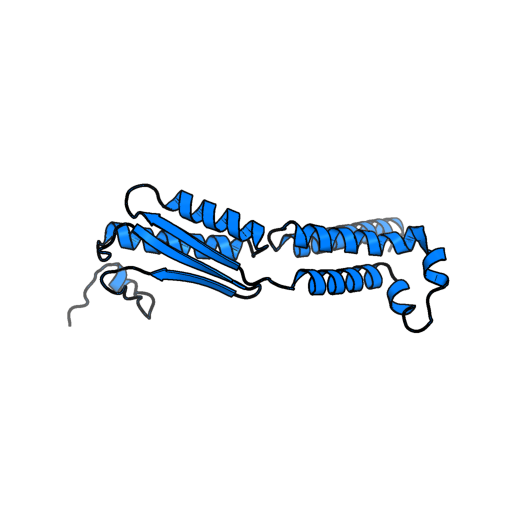00 90.81 93 VAL A N 1
ATOM 699 C CA . VAL A 1 93 ? -13.896 -8.499 12.855 1.00 90.81 93 VAL A CA 1
ATOM 700 C C . VAL A 1 93 ? -12.863 -8.570 13.965 1.00 90.81 93 VAL A C 1
ATOM 702 O O . VAL A 1 93 ? -12.205 -9.597 14.130 1.00 90.81 93 VAL A O 1
ATOM 705 N N . LEU A 1 94 ? -12.742 -7.489 14.727 1.00 91.69 94 LEU A N 1
ATOM 706 C CA . LEU A 1 94 ? -11.937 -7.417 15.937 1.00 91.69 94 LEU A CA 1
ATOM 707 C C . LEU A 1 94 ? -12.862 -7.341 17.154 1.00 91.69 94 LEU A C 1
ATOM 709 O O . LEU A 1 94 ? -13.746 -6.488 17.219 1.00 91.69 94 LEU A O 1
ATOM 713 N N . GLY A 1 95 ? -12.648 -8.227 18.124 1.00 88.12 95 GLY A N 1
ATOM 714 C CA . GLY A 1 95 ? -13.225 -8.093 19.460 1.00 88.12 95 GLY A CA 1
ATOM 715 C C . GLY A 1 95 ? -12.268 -7.314 20.356 1.00 88.12 95 GLY A C 1
ATOM 716 O O . GLY A 1 95 ? -11.124 -7.736 20.529 1.00 88.12 95 GLY A O 1
ATOM 717 N N . VAL A 1 96 ? -12.720 -6.198 20.924 1.00 88.44 96 VAL A N 1
ATOM 718 C CA . VAL A 1 96 ? -11.916 -5.364 21.828 1.00 88.44 96 VAL A CA 1
ATOM 719 C C . VAL A 1 96 ? -12.649 -5.189 23.148 1.00 88.44 96 VAL A C 1
ATOM 721 O O . VAL A 1 96 ? -13.840 -4.892 23.161 1.00 88.44 96 VAL A O 1
ATOM 724 N N . SER A 1 97 ? -11.930 -5.350 24.258 1.00 87.12 97 SER A N 1
ATOM 725 C CA . SER A 1 97 ? -12.463 -5.076 25.592 1.00 87.12 97 SER A CA 1
ATOM 726 C C . SER A 1 97 ? -12.037 -3.687 26.055 1.00 87.12 97 SER A C 1
ATOM 728 O O . SER A 1 97 ? -10.867 -3.333 25.931 1.00 87.12 97 SER A O 1
ATOM 730 N N . LEU A 1 98 ? -12.961 -2.933 26.651 1.00 83.50 98 LEU A N 1
ATOM 731 C CA . LEU A 1 98 ? -12.696 -1.657 27.331 1.00 83.50 98 LEU A CA 1
ATOM 732 C C . LEU A 1 98 ? -11.914 -1.840 28.643 1.00 83.50 98 LEU A C 1
ATOM 734 O O . LEU A 1 98 ? -11.586 -0.862 29.311 1.00 83.50 98 LEU A O 1
ATOM 738 N N . LYS A 1 99 ? -11.650 -3.085 29.059 1.00 80.62 99 LYS A N 1
ATOM 739 C CA . LYS A 1 99 ? -10.848 -3.397 30.244 1.00 80.62 99 LYS A CA 1
ATOM 740 C C . LYS A 1 99 ? -9.391 -3.646 29.845 1.00 80.62 99 LYS A C 1
ATOM 742 O O . LYS A 1 99 ? -9.092 -4.620 29.156 1.00 80.62 99 LYS A O 1
ATOM 747 N N . GLY A 1 100 ? -8.486 -2.814 30.357 1.00 79.38 100 GLY A N 1
ATOM 748 C CA . GLY A 1 100 ? -7.040 -2.944 30.148 1.00 79.38 100 GLY A CA 1
ATOM 749 C C . GLY A 1 100 ? -6.545 -2.262 28.870 1.00 79.38 100 GLY A C 1
ATOM 750 O O . GLY A 1 100 ? -7.184 -1.350 28.357 1.00 79.38 100 GLY A O 1
ATOM 751 N N . THR A 1 101 ? -5.385 -2.694 28.371 1.00 84.31 101 THR A N 1
ATOM 752 C CA . THR A 1 101 ? -4.721 -2.078 27.212 1.00 84.31 101 THR A CA 1
ATOM 753 C C . THR A 1 101 ? -5.327 -2.578 25.897 1.00 84.31 101 THR A C 1
ATOM 755 O O . THR A 1 101 ? -5.105 -3.724 25.496 1.00 84.31 101 THR A O 1
ATOM 758 N N . PHE A 1 102 ? -6.098 -1.725 25.217 1.00 89.88 102 PHE A N 1
ATOM 759 C CA . PHE A 1 102 ? -6.668 -2.008 23.891 1.00 89.88 102 PHE A CA 1
ATOM 760 C C . PHE A 1 102 ? -5.891 -1.371 22.732 1.00 89.88 102 PHE A C 1
ATOM 762 O O . PHE A 1 102 ? -5.956 -1.904 21.626 1.00 89.88 102 PHE A O 1
ATOM 769 N N . SER A 1 103 ? -5.139 -0.293 22.981 1.00 91.44 103 SER A N 1
ATOM 770 C CA . SER A 1 103 ? -4.383 0.449 21.958 1.00 91.44 103 SER A CA 1
ATOM 771 C C . SER A 1 103 ? -3.510 -0.476 21.104 1.00 91.44 103 SER A C 1
ATOM 773 O O . SER A 1 103 ? -3.703 -0.562 19.891 1.00 91.44 103 SER A O 1
ATOM 775 N N . ASP A 1 104 ? -2.627 -1.257 21.735 1.00 92.19 104 ASP A N 1
ATOM 776 C CA . ASP A 1 104 ? -1.710 -2.154 21.019 1.00 92.19 104 ASP A CA 1
ATOM 777 C C . ASP A 1 104 ? -2.460 -3.176 20.158 1.00 92.19 104 ASP A C 1
ATOM 779 O O . ASP A 1 104 ? -2.101 -3.401 19.006 1.00 92.19 104 ASP A O 1
ATOM 783 N N . LYS A 1 105 ? -3.569 -3.728 20.672 1.00 92.62 105 LYS A N 1
ATOM 784 C CA . LYS A 1 105 ? -4.399 -4.693 19.934 1.00 92.62 105 LYS A CA 1
ATOM 785 C C . LYS A 1 105 ? -5.032 -4.076 18.691 1.00 92.62 105 LYS A C 1
ATOM 787 O O . LYS A 1 105 ? -5.124 -4.748 17.667 1.00 92.62 105 LYS A O 1
ATOM 792 N N . ILE A 1 106 ? -5.491 -2.825 18.775 1.00 93.75 106 ILE A N 1
ATOM 793 C CA . ILE A 1 106 ? -6.095 -2.114 17.642 1.00 93.75 106 ILE A CA 1
ATOM 794 C C . ILE A 1 106 ? -5.031 -1.839 16.581 1.00 93.75 106 ILE A C 1
ATOM 796 O O . ILE A 1 106 ? -5.235 -2.190 15.418 1.00 93.75 106 ILE A O 1
ATOM 800 N N . PHE A 1 107 ? -3.890 -1.262 16.966 1.00 94.81 107 PHE A N 1
ATOM 801 C CA . PHE A 1 107 ? -2.826 -0.938 16.015 1.00 94.81 107 PHE A CA 1
ATOM 802 C C . PHE A 1 107 ? -2.211 -2.188 15.382 1.00 94.81 107 PHE A C 1
ATOM 804 O O . PHE A 1 107 ? -2.027 -2.213 14.167 1.00 94.81 107 PHE A O 1
ATOM 811 N N . GLU A 1 108 ? -1.967 -3.249 16.156 1.00 94.38 108 GLU A N 1
ATOM 812 C CA . GLU A 1 108 ? -1.463 -4.523 15.634 1.00 94.38 108 GLU A CA 1
ATOM 813 C C . GLU A 1 108 ? -2.470 -5.174 14.673 1.00 94.38 108 GLU A C 1
ATOM 815 O O . GLU A 1 108 ? -2.099 -5.605 13.579 1.00 94.38 108 GLU A O 1
ATOM 820 N N . PHE A 1 109 ? -3.761 -5.190 15.027 1.00 94.00 109 PHE A N 1
ATOM 821 C CA . PHE A 1 109 ? -4.811 -5.715 14.154 1.00 94.00 109 PHE A CA 1
ATOM 822 C C . PHE A 1 109 ? -4.912 -4.938 12.838 1.00 94.00 109 PHE A C 1
ATOM 824 O O . PHE A 1 109 ? -5.024 -5.544 11.767 1.00 94.00 109 PHE A O 1
ATOM 831 N N . MET A 1 110 ? -4.881 -3.606 12.911 1.00 95.00 110 MET A N 1
ATOM 832 C CA . MET A 1 110 ? -4.972 -2.737 11.742 1.00 95.00 110 MET A CA 1
ATOM 833 C C . MET A 1 110 ? -3.731 -2.863 10.855 1.00 95.00 110 MET A C 1
ATOM 835 O O . MET A 1 110 ? -3.882 -3.008 9.644 1.00 95.00 110 MET A O 1
ATOM 839 N N . ASP A 1 111 ? -2.524 -2.896 11.425 1.00 94.12 111 ASP A N 1
ATOM 840 C CA . ASP A 1 111 ? -1.278 -3.082 10.670 1.00 94.12 111 ASP A CA 1
ATOM 841 C C . ASP A 1 111 ? -1.214 -4.465 10.003 1.00 94.12 111 ASP A C 1
ATOM 843 O O . ASP A 1 111 ? -0.973 -4.566 8.795 1.00 94.12 111 ASP A O 1
ATOM 847 N N . TYR A 1 112 ? -1.517 -5.535 10.748 1.00 92.62 112 TYR A N 1
ATOM 848 C CA . TYR A 1 112 ? -1.524 -6.902 10.224 1.00 92.62 112 TYR A CA 1
ATOM 849 C C . TYR A 1 112 ? -2.477 -7.052 9.032 1.00 92.62 112 TYR A C 1
ATOM 851 O O . TYR A 1 112 ? -2.106 -7.581 7.977 1.00 92.62 112 TYR A O 1
ATOM 859 N N . ASN A 1 113 ? -3.712 -6.567 9.173 1.00 91.44 113 ASN A N 1
ATOM 860 C CA . ASN A 1 113 ? -4.698 -6.652 8.102 1.00 91.44 113 ASN A CA 1
ATOM 861 C C . ASN A 1 113 ? -4.401 -5.670 6.962 1.00 91.44 113 ASN A C 1
ATOM 863 O O . ASN A 1 113 ? -4.484 -6.058 5.797 1.00 91.44 113 ASN A O 1
ATOM 867 N N . GLY A 1 114 ? -3.951 -4.453 7.270 1.00 89.94 114 GLY A N 1
ATOM 868 C CA . GLY A 1 114 ? -3.531 -3.451 6.292 1.00 89.94 114 GLY A CA 1
ATOM 869 C C . GLY A 1 114 ? -2.452 -3.972 5.343 1.00 89.94 114 GLY A C 1
ATOM 870 O O . GLY A 1 114 ? -2.580 -3.816 4.122 1.00 89.94 114 GLY A O 1
ATOM 871 N N . LYS A 1 115 ? -1.451 -4.690 5.879 1.00 89.75 115 LYS A N 1
ATOM 872 C CA . LYS A 1 115 ? -0.412 -5.371 5.088 1.00 89.75 115 LYS A CA 1
ATOM 873 C C . LYS A 1 115 ? -1.014 -6.377 4.117 1.00 89.75 115 LYS A C 1
ATOM 875 O O . LYS A 1 115 ? -0.763 -6.293 2.919 1.00 89.75 115 LYS A O 1
ATOM 880 N N . ARG A 1 116 ? -1.883 -7.269 4.605 1.00 86.50 116 ARG A N 1
ATOM 881 C CA . ARG A 1 116 ? -2.575 -8.290 3.790 1.00 86.50 116 ARG A CA 1
ATOM 882 C C . ARG A 1 116 ? -3.520 -7.696 2.754 1.00 86.50 116 ARG A C 1
ATOM 884 O O . ARG A 1 116 ? -3.922 -8.366 1.806 1.00 86.50 116 ARG A O 1
ATOM 891 N N . TRP A 1 117 ? -3.986 -6.474 2.957 1.00 86.69 117 TRP A N 1
ATOM 892 C CA . TRP A 1 117 ? -4.863 -5.768 2.024 1.00 86.69 117 TRP A CA 1
ATOM 893 C C . TRP A 1 117 ? -4.077 -4.978 0.985 1.00 86.69 117 TRP A C 1
ATOM 895 O O . TRP A 1 117 ? -4.599 -4.631 -0.076 1.00 86.69 117 TRP A O 1
ATOM 905 N N . GLY A 1 118 ? -2.802 -4.737 1.270 1.00 86.50 118 GLY A N 1
ATOM 906 C CA . GLY A 1 118 ? -1.981 -3.792 0.550 1.00 86.50 118 GLY A CA 1
ATOM 907 C C . GLY A 1 118 ? -2.558 -2.377 0.608 1.00 86.50 118 GLY A C 1
ATOM 908 O O . GLY A 1 118 ? -2.560 -1.667 -0.403 1.00 86.50 118 GLY A O 1
ATOM 909 N N . ALA A 1 119 ? -3.130 -2.002 1.751 1.00 89.06 119 ALA A N 1
ATOM 910 C CA . ALA A 1 119 ? -3.686 -0.676 1.975 1.00 89.06 119 ALA A CA 1
ATOM 911 C C . ALA A 1 119 ? -2.571 0.385 2.036 1.00 89.06 119 ALA A C 1
ATOM 913 O O . ALA A 1 119 ? -1.380 0.071 2.002 1.00 89.06 119 ALA A O 1
ATOM 914 N N . ARG A 1 120 ? -2.939 1.668 2.075 1.00 89.94 120 ARG A N 1
ATOM 915 C CA . ARG A 1 120 ? -1.962 2.743 2.303 1.00 89.94 120 ARG A CA 1
ATOM 916 C C . ARG A 1 120 ? -1.634 2.801 3.804 1.00 89.94 120 ARG A C 1
ATOM 918 O O . ARG A 1 120 ? -2.587 2.874 4.580 1.00 89.94 120 ARG A O 1
ATOM 925 N N . PRO A 1 121 ? -0.350 2.805 4.215 1.00 90.69 121 PRO A N 1
ATOM 926 C CA . PRO A 1 121 ? 0.025 2.792 5.634 1.00 90.69 121 PRO A CA 1
ATOM 927 C C . PRO A 1 121 ? -0.619 3.925 6.440 1.00 90.69 121 PRO A C 1
ATOM 929 O O . PRO A 1 121 ? -1.145 3.696 7.521 1.00 90.69 121 PRO A O 1
ATOM 932 N N . GLU A 1 122 ? -0.648 5.130 5.870 1.00 93.44 122 GLU A N 1
ATOM 933 C CA . GLU A 1 122 ? -1.239 6.316 6.497 1.00 93.44 122 GLU A CA 1
ATOM 934 C C . GLU A 1 122 ? -2.740 6.152 6.777 1.00 93.44 122 GLU A C 1
ATOM 936 O O . GLU A 1 122 ? -3.212 6.498 7.852 1.00 93.44 122 GLU A O 1
ATOM 941 N N . ILE A 1 123 ? -3.496 5.556 5.849 1.00 92.75 123 ILE A N 1
ATOM 942 C CA . ILE A 1 123 ? -4.937 5.323 6.030 1.00 92.75 123 ILE A CA 1
ATOM 943 C C . ILE A 1 123 ? -5.184 4.309 7.151 1.00 92.75 123 ILE A C 1
ATOM 945 O O . ILE A 1 123 ? -6.072 4.500 7.976 1.00 92.75 123 ILE A O 1
ATOM 949 N N . ILE A 1 124 ? -4.375 3.248 7.201 1.00 94.88 124 ILE A N 1
ATOM 950 C CA . ILE A 1 124 ? -4.450 2.224 8.249 1.00 94.88 124 ILE A CA 1
ATOM 951 C C . ILE A 1 124 ? -4.141 2.822 9.620 1.00 94.88 124 ILE A C 1
ATOM 953 O O . ILE A 1 124 ? -4.868 2.558 10.576 1.00 94.88 124 ILE A O 1
ATOM 957 N N . PHE A 1 125 ? -3.109 3.663 9.699 1.00 94.94 125 PHE A N 1
ATOM 958 C CA . PHE A 1 125 ? -2.762 4.380 10.919 1.00 94.94 125 PHE A CA 1
ATOM 959 C C . PHE A 1 125 ? -3.884 5.326 11.362 1.00 94.94 125 PHE A C 1
ATOM 961 O O . PHE A 1 125 ? -4.299 5.261 12.514 1.00 94.94 125 PHE A O 1
ATOM 968 N N . ASN A 1 126 ? -4.424 6.142 10.452 1.00 94.94 126 ASN A N 1
ATOM 969 C CA . ASN A 1 126 ? -5.481 7.107 10.766 1.00 94.94 126 ASN A CA 1
ATOM 970 C C . ASN A 1 126 ? -6.754 6.423 11.275 1.00 94.94 126 ASN A C 1
ATOM 972 O O . ASN A 1 126 ? -7.347 6.877 12.251 1.00 94.94 126 ASN A O 1
ATOM 976 N N . VAL A 1 127 ? -7.162 5.308 10.661 1.00 95.06 127 VAL A N 1
ATOM 977 C CA . VAL A 1 127 ? -8.319 4.545 11.149 1.00 95.06 127 VAL A CA 1
ATOM 978 C C . VAL A 1 127 ? -8.010 3.849 12.471 1.00 95.06 127 VAL A C 1
ATOM 980 O O . VAL A 1 127 ? -8.851 3.868 13.364 1.00 95.06 127 VAL A O 1
ATOM 983 N N . GLY A 1 128 ? -6.807 3.296 12.649 1.00 95.50 128 GLY A N 1
ATOM 984 C CA . GLY A 1 128 ? -6.371 2.759 13.942 1.00 95.50 128 GLY A CA 1
ATOM 985 C C . GLY A 1 128 ? -6.409 3.808 15.057 1.00 95.50 128 GLY A C 1
ATOM 986 O O . GLY A 1 128 ? -6.923 3.531 16.137 1.00 95.50 128 GLY A O 1
ATOM 987 N N . ALA A 1 129 ? -5.951 5.029 14.773 1.00 95.44 129 ALA A N 1
ATOM 988 C CA . ALA A 1 129 ? -5.995 6.153 15.700 1.00 95.44 129 ALA A CA 1
ATOM 989 C C . ALA A 1 129 ? -7.435 6.566 16.037 1.00 95.44 129 ALA A C 1
ATOM 991 O O . ALA A 1 129 ? -7.756 6.697 17.213 1.00 95.44 129 ALA A O 1
ATOM 992 N N . ALA A 1 130 ? -8.318 6.681 15.039 1.00 94.56 130 ALA A N 1
ATOM 993 C CA . ALA A 1 130 ? -9.730 7.007 15.258 1.00 94.56 130 ALA A CA 1
ATOM 994 C C . ALA A 1 130 ? -10.462 5.931 16.082 1.00 94.56 130 ALA A C 1
ATOM 996 O O . ALA A 1 130 ? -11.261 6.246 16.964 1.00 94.56 130 ALA A O 1
ATOM 997 N N . LEU A 1 131 ? -10.173 4.649 15.824 1.00 94.31 131 LEU A N 1
ATOM 998 C CA . LEU A 1 131 ? -10.683 3.541 16.633 1.00 94.31 131 LEU A CA 1
ATOM 999 C C . LEU A 1 131 ? -10.172 3.626 18.074 1.00 94.31 131 LEU A C 1
ATOM 1001 O O . LEU A 1 131 ? -10.949 3.420 19.001 1.00 94.31 131 LEU A O 1
ATOM 1005 N N . ASN A 1 132 ? -8.888 3.932 18.267 1.00 94.62 132 ASN A N 1
ATOM 1006 C CA . ASN A 1 132 ? -8.297 4.063 19.595 1.00 94.62 132 ASN A CA 1
ATOM 1007 C C . ASN A 1 132 ? -8.912 5.232 20.379 1.00 94.62 132 ASN A C 1
ATOM 1009 O O . ASN A 1 132 ? -9.350 5.042 21.508 1.00 94.62 132 ASN A O 1
ATOM 1013 N N . GLU A 1 133 ? -9.045 6.398 19.746 1.00 92.44 133 GLU A N 1
ATOM 1014 C CA . GLU A 1 133 ? -9.674 7.581 20.340 1.00 92.44 133 GLU A CA 1
ATOM 1015 C C . GLU A 1 133 ? -11.122 7.295 20.757 1.00 92.44 133 GLU A C 1
ATOM 1017 O O . GLU A 1 133 ? -11.522 7.601 21.880 1.00 92.44 133 GLU A O 1
ATOM 1022 N N . PHE A 1 134 ? -11.905 6.623 19.906 1.00 91.81 134 PHE A N 1
ATOM 1023 C CA . PHE A 1 134 ? -13.251 6.197 20.287 1.00 91.81 134 PHE A CA 1
ATOM 1024 C C . PHE A 1 134 ? -13.238 5.299 21.534 1.00 91.81 134 PHE A C 1
ATOM 1026 O O . PHE A 1 134 ? -14.073 5.465 22.427 1.00 91.81 134 PHE A O 1
ATOM 1033 N N . MET A 1 135 ? -12.306 4.344 21.605 1.00 91.25 135 MET A N 1
ATOM 1034 C CA . MET A 1 135 ? -12.204 3.411 22.728 1.00 91.25 135 MET A CA 1
ATOM 1035 C C . MET A 1 135 ? -11.772 4.104 24.025 1.00 91.25 135 MET A C 1
ATOM 1037 O O . MET A 1 135 ? -12.312 3.772 25.082 1.00 91.25 135 MET A O 1
ATOM 1041 N N . ASP A 1 136 ? -10.898 5.109 23.951 1.00 90.50 136 ASP A N 1
ATOM 1042 C CA . ASP A 1 136 ? -10.535 5.961 25.089 1.00 90.50 136 ASP A CA 1
ATOM 1043 C C . ASP A 1 136 ? -11.756 6.714 25.634 1.00 90.50 136 ASP A C 1
ATOM 1045 O O . ASP A 1 136 ? -12.029 6.683 26.839 1.00 90.50 136 ASP A O 1
ATOM 1049 N N . ILE A 1 137 ? -12.560 7.321 24.754 1.00 89.06 137 ILE A N 1
ATOM 1050 C CA . ILE A 1 137 ? -13.789 8.024 25.156 1.00 89.06 137 ILE A CA 1
ATOM 1051 C C . ILE A 1 137 ? -14.794 7.021 25.753 1.00 89.06 137 ILE A C 1
ATOM 1053 O O . ILE A 1 137 ? -15.397 7.285 26.796 1.00 89.06 137 ILE A O 1
ATOM 1057 N N . ALA A 1 138 ? -14.956 5.841 25.144 1.00 89.06 138 ALA A N 1
ATOM 1058 C CA . ALA A 1 138 ? -15.847 4.785 25.632 1.00 89.06 138 ALA A CA 1
ATOM 1059 C C . ALA A 1 138 ? -15.447 4.251 27.016 1.00 89.06 138 ALA A C 1
ATOM 1061 O O . ALA A 1 138 ? -16.318 3.989 27.856 1.00 89.06 138 ALA A O 1
ATOM 1062 N N . ALA A 1 139 ? -14.145 4.114 27.273 1.00 87.38 139 ALA A N 1
ATOM 1063 C CA . ALA A 1 139 ? -13.614 3.692 28.562 1.00 87.38 139 ALA A CA 1
ATOM 1064 C C . ALA A 1 139 ? -13.756 4.793 29.628 1.00 87.38 139 ALA A C 1
ATOM 1066 O O . ALA A 1 139 ? -14.128 4.487 30.762 1.00 87.38 139 ALA A O 1
ATOM 1067 N N . GLY A 1 140 ? -13.510 6.057 29.264 1.00 85.25 140 GLY A N 1
ATOM 1068 C CA . GLY A 1 140 ? -13.508 7.195 30.188 1.00 85.25 140 GLY A CA 1
ATOM 1069 C C . GLY A 1 140 ? -14.894 7.707 30.591 1.00 85.25 140 GLY A C 1
ATOM 1070 O O . GLY A 1 140 ? -15.116 8.015 31.759 1.00 85.25 140 GLY A O 1
ATOM 1071 N N . TYR A 1 141 ? -15.843 7.774 29.653 1.00 82.69 141 TYR A N 1
ATOM 1072 C CA . TYR A 1 141 ? -17.158 8.397 29.883 1.00 82.69 141 TYR A CA 1
ATOM 1073 C C . TYR A 1 141 ? -18.278 7.402 30.206 1.00 82.69 141 TYR A C 1
ATOM 1075 O O . TYR A 1 141 ? -19.383 7.808 30.559 1.00 82.69 141 TYR A O 1
ATOM 1083 N N . GLY A 1 142 ? -18.026 6.094 30.089 1.00 80.19 142 GLY A N 1
ATOM 1084 C CA . GLY A 1 142 ? -18.954 5.060 30.555 1.00 80.19 142 GLY A CA 1
ATOM 1085 C C . GLY A 1 142 ? -20.301 4.992 29.824 1.00 80.19 142 GLY A C 1
ATOM 1086 O O . GLY A 1 142 ? -21.205 4.309 30.299 1.00 80.19 142 GLY A O 1
ATOM 1087 N N . PHE A 1 143 ? -20.444 5.643 28.664 1.00 85.00 143 PHE A N 1
ATOM 1088 C CA . PHE A 1 143 ? -21.680 5.625 27.867 1.00 85.00 143 PHE A CA 1
ATOM 1089 C C . PHE A 1 143 ? -21.958 4.267 27.201 1.00 85.00 143 PHE A C 1
ATOM 1091 O O . PHE A 1 143 ? -23.061 4.042 26.696 1.00 85.00 143 PHE A O 1
ATOM 1098 N N . VAL A 1 144 ? -20.973 3.362 27.206 1.00 86.69 144 VAL A N 1
ATOM 1099 C CA . VAL A 1 144 ? -21.088 1.991 26.708 1.00 86.69 144 VAL A CA 1
ATOM 1100 C C . VAL A 1 144 ? -21.381 1.018 27.855 1.00 86.69 144 VAL A C 1
ATOM 1102 O O . VAL A 1 144 ? -20.614 0.910 28.824 1.00 86.69 144 VAL A O 1
ATOM 1105 N N . ILE A 1 145 ? -22.486 0.282 27.709 1.00 84.38 145 ILE A N 1
ATOM 1106 C CA . ILE A 1 145 ? -22.973 -0.719 28.665 1.00 84.38 145 ILE A CA 1
ATOM 1107 C C . ILE A 1 145 ? -22.092 -1.971 28.600 1.00 84.38 145 ILE A C 1
ATOM 1109 O O . ILE A 1 145 ? -21.527 -2.387 29.613 1.00 84.38 145 ILE A O 1
ATOM 1113 N N . ASP A 1 146 ? -21.941 -2.539 27.403 1.00 85.62 146 ASP A N 1
ATOM 1114 C CA . ASP A 1 146 ? -21.159 -3.755 27.180 1.00 85.62 146 ASP A CA 1
ATOM 1115 C C . ASP A 1 146 ? -19.664 -3.426 27.107 1.00 85.62 146 ASP A C 1
ATOM 1117 O O . ASP A 1 146 ? -19.231 -2.587 26.321 1.00 85.62 146 ASP A O 1
ATOM 1121 N N . LYS A 1 147 ? -18.844 -4.085 27.931 1.00 83.62 147 LYS A N 1
ATOM 1122 C CA . LYS A 1 147 ? -17.396 -3.815 27.957 1.00 83.62 147 LYS A CA 1
ATOM 1123 C C . LYS A 1 147 ? -16.630 -4.482 26.823 1.00 83.62 147 LYS A C 1
ATOM 1125 O O . LYS A 1 147 ? -15.493 -4.095 26.591 1.00 83.62 147 LYS A O 1
ATOM 1130 N N . ASP A 1 148 ? -17.252 -5.411 26.108 1.00 87.06 148 ASP A N 1
ATOM 1131 C CA . ASP A 1 148 ? -16.672 -6.063 24.940 1.00 87.06 148 ASP A CA 1
ATOM 1132 C C . ASP A 1 148 ? -17.383 -5.572 23.678 1.00 87.06 148 ASP A C 1
ATOM 1134 O O . ASP A 1 148 ? -18.576 -5.804 23.482 1.00 87.06 148 ASP A O 1
ATOM 1138 N N . LEU A 1 149 ? -16.640 -4.873 22.823 1.00 88.44 149 LEU A N 1
ATOM 1139 C CA . LEU A 1 149 ? -17.133 -4.291 21.584 1.00 88.44 149 LEU A CA 1
ATOM 1140 C C . LEU A 1 149 ? -16.625 -5.091 20.391 1.00 88.44 149 LEU A C 1
ATOM 1142 O O . LEU A 1 149 ? -15.544 -5.688 20.411 1.00 88.44 149 LEU A O 1
ATOM 1146 N N . LYS A 1 150 ? -17.411 -5.063 19.316 1.00 91.12 150 LYS A N 1
ATOM 1147 C CA . LYS A 1 150 ? -17.017 -5.608 18.019 1.00 91.12 150 LYS A CA 1
ATOM 1148 C C . LYS A 1 150 ? -16.783 -4.465 17.047 1.00 91.12 150 LYS A C 1
ATOM 1150 O O . LYS A 1 150 ? -17.669 -3.638 16.829 1.00 91.12 150 LYS A O 1
ATOM 1155 N N . VAL A 1 151 ? -15.602 -4.467 16.447 1.00 92.69 151 VAL A N 1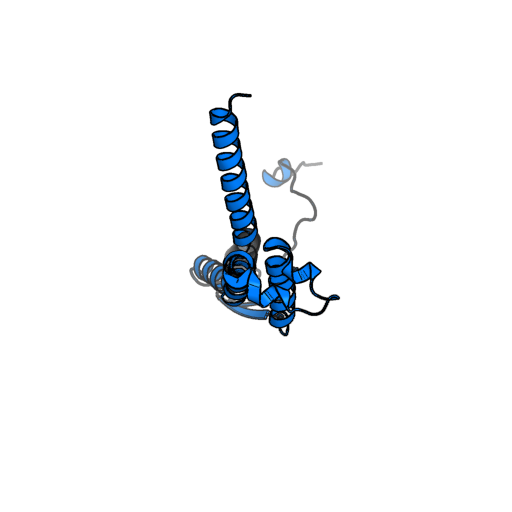
ATOM 1156 C CA . VAL A 1 151 ? -15.227 -3.570 15.359 1.00 92.69 151 VAL A CA 1
ATOM 1157 C C . VAL A 1 151 ? -15.221 -4.386 14.075 1.00 92.69 151 VAL A C 1
ATOM 1159 O O . VAL A 1 151 ? -14.430 -5.317 13.928 1.00 92.69 151 VAL A O 1
ATOM 1162 N N . ASN A 1 152 ? -16.123 -4.060 13.156 1.00 94.06 152 ASN A N 1
ATOM 1163 C CA . ASN A 1 152 ? -16.153 -4.643 11.821 1.00 94.06 152 ASN A CA 1
ATOM 1164 C C . ASN A 1 152 ? -15.361 -3.728 10.899 1.00 94.06 152 ASN A C 1
ATOM 1166 O O . ASN A 1 152 ? -15.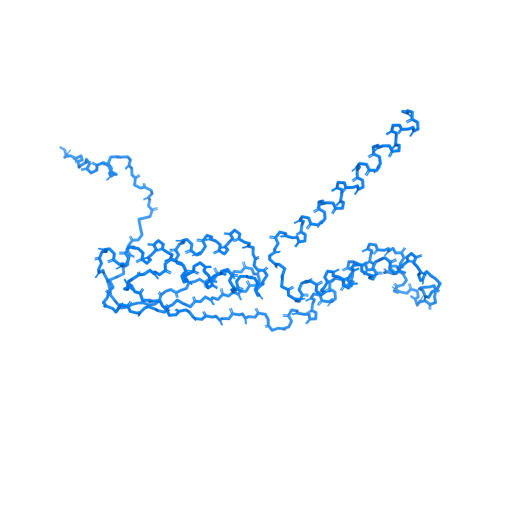685 -2.549 10.792 1.00 94.06 152 ASN A O 1
ATOM 1170 N N . VAL A 1 153 ? -14.333 -4.258 10.2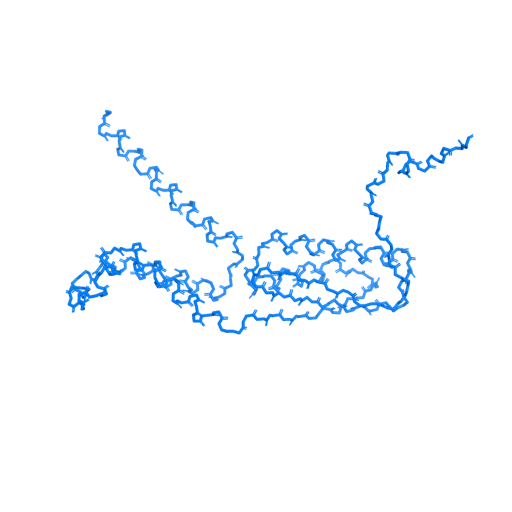47 1.00 93.81 153 VAL A N 1
ATOM 1171 C CA . VAL A 1 153 ? -13.540 -3.507 9.278 1.00 93.81 153 VAL A CA 1
ATOM 1172 C C . VAL A 1 153 ? -13.741 -4.134 7.910 1.00 93.81 153 VAL A C 1
ATOM 1174 O O . VAL A 1 153 ? -13.474 -5.320 7.692 1.00 93.81 153 VAL A O 1
ATOM 1177 N N . TYR A 1 154 ? -14.234 -3.317 6.994 1.00 90.75 154 TYR A N 1
ATOM 1178 C CA . TYR A 1 154 ? -14.417 -3.639 5.597 1.00 90.75 154 TYR A CA 1
ATOM 1179 C C . TYR A 1 154 ? -13.371 -2.884 4.799 1.00 90.75 154 TYR A C 1
ATOM 1181 O O . TYR A 1 154 ? -13.179 -1.684 4.969 1.00 90.75 154 TYR A O 1
ATOM 1189 N N . PHE A 1 155 ? -12.690 -3.604 3.922 1.00 88.94 155 PHE A N 1
ATOM 1190 C CA . PHE A 1 155 ? -11.796 -3.002 2.956 1.00 88.94 155 PHE A CA 1
ATOM 1191 C C . PHE A 1 155 ? -12.214 -3.436 1.560 1.00 88.94 155 PHE A C 1
ATOM 1193 O O . PHE A 1 155 ? -12.237 -4.634 1.238 1.00 88.94 155 PHE A O 1
ATOM 1200 N N . ASP A 1 156 ? -12.506 -2.444 0.731 1.00 82.94 156 ASP A N 1
ATOM 1201 C CA . ASP A 1 156 ? -12.348 -2.560 -0.704 1.00 82.94 156 ASP A CA 1
ATOM 1202 C C . ASP A 1 156 ? -11.128 -1.727 -1.131 1.00 82.94 156 ASP A C 1
ATOM 1204 O O . ASP A 1 156 ? -10.574 -0.946 -0.369 1.00 82.94 156 ASP A O 1
ATOM 1208 N N . GLU A 1 157 ? -10.606 -1.942 -2.332 1.00 77.19 157 GLU A N 1
ATOM 1209 C CA . GLU A 1 157 ? -9.359 -1.301 -2.774 1.00 77.19 157 GLU A CA 1
ATOM 1210 C C . GLU A 1 157 ? -9.373 0.248 -2.711 1.00 77.19 157 GLU A C 1
ATOM 1212 O O . GLU A 1 157 ? -8.302 0.879 -2.750 1.00 77.19 157 GLU A O 1
ATOM 1217 N N . PHE A 1 158 ? -10.569 0.840 -2.607 1.00 80.06 158 PHE A N 1
ATOM 1218 C CA . PHE A 1 158 ? -10.847 2.269 -2.627 1.00 80.06 158 PHE A CA 1
ATOM 1219 C C . PHE A 1 158 ? -11.370 2.811 -1.289 1.00 80.06 158 PHE A C 1
ATOM 1221 O O . PHE A 1 158 ? -11.062 3.960 -0.973 1.00 80.06 158 PHE A O 1
ATOM 1228 N N . SER A 1 159 ? -12.105 2.020 -0.505 1.00 86.12 159 SER A N 1
ATOM 1229 C CA . SER A 1 159 ? -12.646 2.401 0.801 1.00 86.12 159 SER A CA 1
ATOM 1230 C C . SER A 1 159 ? -12.154 1.489 1.923 1.00 86.12 159 SER A C 1
ATOM 1232 O O . SER A 1 159 ? -11.984 0.277 1.777 1.00 86.12 159 SER A O 1
ATOM 1234 N N . LEU A 1 160 ? -11.924 2.099 3.082 1.00 91.12 160 LEU A N 1
ATOM 1235 C CA . LEU A 1 160 ? -11.731 1.383 4.331 1.00 91.12 160 LEU A CA 1
ATOM 1236 C C . LEU A 1 160 ? -12.780 1.888 5.310 1.00 91.12 160 LEU A C 1
ATOM 1238 O O . LEU A 1 160 ? -12.724 3.037 5.743 1.00 91.12 160 LEU A O 1
ATOM 1242 N N . ASP A 1 161 ? -13.719 1.017 5.644 1.00 92.44 161 ASP A N 1
ATOM 1243 C CA . ASP A 1 161 ? -14.857 1.324 6.493 1.00 92.44 161 ASP A CA 1
ATOM 1244 C C . ASP A 1 161 ? -1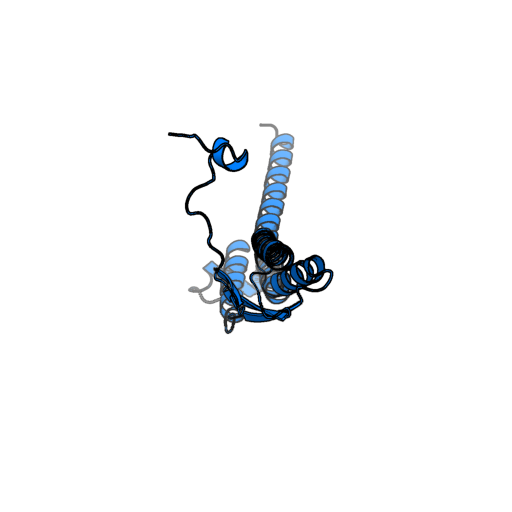4.709 0.553 7.802 1.00 92.44 161 ASP A C 1
ATOM 1246 O O . ASP A 1 161 ? -14.644 -0.677 7.811 1.00 92.44 161 ASP A O 1
ATOM 1250 N N . ALA A 1 162 ? -14.649 1.268 8.922 1.00 93.38 162 ALA A N 1
ATOM 1251 C CA . ALA A 1 162 ? -14.635 0.667 10.248 1.00 93.38 162 ALA A CA 1
ATOM 1252 C C . ALA A 1 162 ? -15.936 1.010 10.975 1.00 93.38 162 ALA A C 1
ATOM 1254 O O . ALA A 1 162 ? -16.282 2.175 11.154 1.00 93.38 162 ALA A O 1
ATOM 1255 N N . THR A 1 163 ? -16.676 -0.013 11.389 1.00 93.25 163 THR A N 1
ATOM 1256 C CA . THR A 1 163 ? -17.963 0.126 12.070 1.00 93.25 163 THR A CA 1
ATOM 1257 C C . THR A 1 163 ? -17.881 -0.498 13.451 1.00 93.25 163 THR A C 1
ATOM 1259 O O . THR A 1 163 ? -17.668 -1.705 13.592 1.00 93.25 163 THR A O 1
ATOM 1262 N N . ILE A 1 164 ? -18.096 0.323 14.475 1.00 90.94 164 ILE A N 1
ATOM 1263 C CA . ILE A 1 164 ? -18.182 -0.120 15.864 1.00 90.94 164 ILE A CA 1
ATOM 1264 C C . ILE A 1 164 ? -19.655 -0.269 16.227 1.00 90.94 164 ILE A C 1
ATOM 1266 O O . ILE A 1 164 ? -20.431 0.678 16.110 1.00 90.94 164 ILE A O 1
ATOM 1270 N N . CYS A 1 165 ? -20.040 -1.454 16.689 1.00 87.69 165 CYS A N 1
ATOM 1271 C CA . CYS A 1 165 ? -21.382 -1.693 17.208 1.00 87.69 165 CYS A CA 1
ATOM 1272 C C . CYS A 1 165 ? -21.310 -1.869 18.723 1.00 87.69 165 CYS A C 1
ATOM 1274 O O . CYS A 1 165 ? -20.582 -2.735 19.213 1.00 87.69 165 CYS A O 1
ATOM 1276 N N . TYR A 1 166 ? -22.074 -1.063 19.458 1.00 89.69 166 TYR A N 1
ATOM 1277 C CA . TYR A 1 166 ? -22.107 -1.098 20.914 1.00 89.69 166 TYR A CA 1
ATOM 1278 C C . TYR A 1 166 ? -23.509 -0.799 21.448 1.00 89.69 166 TYR A C 1
ATOM 1280 O O . TYR A 1 166 ? -24.320 -0.151 20.784 1.00 89.69 166 TYR A O 1
ATOM 1288 N N . ARG A 1 167 ? -23.792 -1.269 22.665 1.00 88.12 167 ARG A N 1
ATOM 1289 C CA . ARG A 1 167 ? -25.030 -0.959 23.380 1.00 88.12 167 ARG A CA 1
ATOM 1290 C C . ARG A 1 167 ? -24.772 0.154 24.387 1.00 88.12 167 ARG A C 1
ATOM 1292 O O . ARG A 1 167 ? -23.869 0.040 25.215 1.00 88.12 167 ARG A O 1
ATOM 1299 N N . GLY A 1 168 ? -25.561 1.219 24.336 1.00 88.25 168 GLY A N 1
ATOM 1300 C CA . GLY A 1 168 ? -25.360 2.379 25.198 1.00 88.25 168 GLY A CA 1
ATOM 1301 C C . GLY A 1 168 ? -25.998 3.636 24.635 1.00 88.25 168 GLY A C 1
ATOM 1302 O O . GLY A 1 168 ? -26.966 3.559 23.879 1.00 88.25 168 GLY A O 1
ATOM 1303 N N . GLN A 1 169 ? -25.448 4.788 25.006 1.00 85.06 169 GLN A N 1
ATOM 1304 C CA . GLN A 1 169 ? -25.863 6.076 24.454 1.00 85.06 169 GLN A CA 1
ATOM 1305 C C . GLN A 1 169 ? -25.072 6.401 23.182 1.00 85.06 169 GLN A C 1
ATOM 1307 O O . GLN A 1 169 ? -23.874 6.128 23.093 1.00 85.06 169 GLN A O 1
ATOM 1312 N N . LEU A 1 170 ? -25.743 6.975 22.182 1.00 82.50 170 LEU A N 1
ATOM 1313 C CA . LEU A 1 170 ? -25.084 7.400 20.950 1.00 82.50 170 LEU A CA 1
ATOM 1314 C C . LEU A 1 170 ? -24.139 8.567 21.259 1.00 82.50 170 LEU A C 1
ATOM 1316 O O . LEU A 1 170 ? -24.558 9.553 21.868 1.00 82.50 170 LEU A O 1
ATOM 1320 N N . ILE A 1 171 ? -22.882 8.457 20.834 1.00 80.44 171 ILE A N 1
ATOM 1321 C CA . ILE A 1 171 ? -21.935 9.566 20.927 1.00 80.44 171 ILE A CA 1
ATOM 1322 C C . ILE A 1 171 ? -22.398 10.704 20.006 1.00 80.44 171 ILE A C 1
ATOM 1324 O O . ILE A 1 171 ? -22.792 10.470 18.862 1.00 80.44 171 ILE A O 1
ATOM 1328 N N . GLN A 1 172 ? -22.386 11.935 20.514 1.00 78.50 172 GLN A N 1
ATOM 1329 C CA . GLN A 1 172 ? -22.664 13.124 19.713 1.00 78.50 172 GLN A CA 1
ATOM 1330 C C . GLN A 1 172 ? -21.339 13.741 19.285 1.00 78.50 172 GLN A C 1
ATOM 1332 O O . GLN A 1 172 ? -20.563 14.197 20.124 1.00 78.50 172 GLN A O 1
ATOM 1337 N N . PHE A 1 173 ? -21.084 13.745 17.981 1.00 76.25 173 PHE A N 1
ATOM 1338 C CA . PHE A 1 173 ? -19.952 14.464 17.418 1.00 76.25 173 PHE A CA 1
ATOM 1339 C C . PHE A 1 173 ? -20.365 15.920 17.176 1.00 76.25 173 PHE A C 1
ATOM 1341 O O . PHE A 1 173 ? -21.417 16.150 16.580 1.00 76.25 173 PHE A O 1
ATOM 1348 N N . PRO A 1 174 ? -19.590 16.910 17.644 1.00 73.38 174 PRO A N 1
ATOM 1349 C CA . PRO A 1 174 ? -19.899 18.306 17.377 1.00 73.38 174 PRO A CA 1
ATOM 1350 C C . PRO A 1 174 ? -19.718 18.626 15.883 1.00 73.38 174 PRO A C 1
ATOM 1352 O O . PRO A 1 174 ? -18.654 18.386 15.316 1.00 73.38 174 PRO A O 1
ATOM 1355 N N . ASP A 1 175 ? -20.740 19.220 15.256 1.00 75.25 175 ASP A N 1
ATOM 1356 C CA . ASP A 1 175 ? -20.731 19.603 13.828 1.00 75.25 175 ASP A CA 1
ATOM 1357 C C . ASP A 1 175 ? -19.776 20.767 13.509 1.00 75.25 175 ASP A C 1
ATOM 1359 O O . ASP A 1 175 ? -19.441 21.030 12.352 1.00 75.25 175 ASP A O 1
ATOM 1363 N N . LYS A 1 176 ? -19.351 21.510 14.534 1.00 77.75 176 LYS A N 1
ATOM 1364 C CA . LYS A 1 176 ? -18.417 22.630 14.415 1.00 77.75 176 LYS A CA 1
ATOM 1365 C C . LYS A 1 176 ? -17.284 22.459 15.407 1.00 77.75 176 LYS A C 1
ATOM 1367 O O . LYS A 1 176 ? -17.492 22.024 16.537 1.00 77.75 176 LYS A O 1
ATOM 1372 N N . ARG A 1 177 ? -16.082 22.855 14.981 1.00 71.75 177 ARG A N 1
ATOM 1373 C CA . ARG A 1 177 ? -14.931 22.960 15.876 1.00 71.75 177 ARG A CA 1
ATOM 1374 C C . ARG A 1 177 ? -15.309 23.882 17.046 1.00 71.75 177 ARG A C 1
ATOM 1376 O O . ARG A 1 177 ? -15.732 25.005 16.764 1.00 71.75 177 ARG A O 1
ATOM 1383 N N . PRO A 1 178 ? -15.132 23.443 18.305 1.00 75.00 178 PRO A N 1
ATOM 1384 C CA . PRO A 1 178 ? -15.384 24.288 19.462 1.00 75.00 178 PRO A CA 1
ATOM 1385 C C . PRO A 1 178 ? -14.567 25.576 19.368 1.00 75.00 178 PRO A C 1
ATOM 1387 O O . PRO A 1 178 ? -13.383 25.554 19.009 1.00 75.00 178 PRO A O 1
ATOM 1390 N N . SER A 1 179 ? -15.207 26.699 19.660 1.00 78.00 179 SER A N 1
ATOM 1391 C CA . SER A 1 179 ? -14.542 27.994 19.767 1.00 78.00 179 SER A CA 1
ATOM 1392 C C . SER A 1 179 ? -13.559 28.006 20.951 1.00 78.00 179 SER A C 1
ATOM 1394 O O . SER A 1 179 ? -13.720 27.227 21.894 1.00 78.00 179 SER A O 1
ATOM 1396 N N . PRO A 1 180 ? -12.528 28.874 20.940 1.00 76.31 180 PRO A N 1
ATOM 1397 C CA . PRO A 1 180 ? -11.585 28.985 22.056 1.00 76.31 180 PRO A CA 1
ATOM 1398 C C . PRO A 1 180 ? -12.268 29.179 23.420 1.00 76.31 180 PRO A C 1
ATOM 1400 O O . PRO A 1 180 ? -11.828 28.594 24.408 1.00 76.31 180 PRO A O 1
ATOM 1403 N N . ASP A 1 181 ? -13.376 29.921 23.456 1.00 76.69 181 ASP A N 1
ATOM 1404 C CA . ASP A 1 181 ? -14.137 30.203 24.679 1.00 76.69 181 ASP A CA 1
ATOM 1405 C C . ASP A 1 181 ? -14.894 28.966 25.199 1.00 76.69 181 ASP A C 1
ATOM 1407 O O . ASP A 1 181 ? -14.928 28.715 26.406 1.00 76.69 181 ASP A O 1
ATOM 1411 N N . GLU A 1 182 ? -15.427 28.135 24.295 1.00 70.81 182 GLU A N 1
ATOM 1412 C CA . GLU A 1 182 ? -16.068 26.854 24.633 1.00 70.81 182 GLU A CA 1
ATOM 1413 C C . GLU A 1 182 ? -15.059 25.832 25.174 1.00 70.81 182 GLU A C 1
ATOM 1415 O O . GLU A 1 182 ? -15.385 25.073 26.087 1.00 70.81 182 GLU A O 1
ATOM 1420 N N . ILE A 1 183 ? -13.820 25.841 24.665 1.00 70.25 183 ILE A N 1
ATOM 1421 C CA . ILE A 1 183 ? -12.731 24.978 25.157 1.00 70.25 183 ILE A CA 1
ATOM 1422 C C . ILE A 1 183 ? -12.296 25.403 26.566 1.00 70.25 183 ILE A C 1
ATOM 1424 O O . ILE A 1 183 ? -12.006 24.553 27.406 1.00 70.25 183 ILE A O 1
ATOM 1428 N N . MET A 1 184 ? -12.272 26.710 26.843 1.00 72.75 184 MET A N 1
ATOM 1429 C CA . MET A 1 184 ? -11.928 27.247 28.166 1.00 72.75 184 MET A CA 1
ATOM 1430 C C . MET A 1 184 ? -13.082 27.165 29.178 1.00 72.75 184 MET A C 1
ATOM 1432 O O . MET A 1 184 ? -12.911 27.560 30.330 1.00 72.75 184 MET A O 1
ATOM 1436 N N . GLY A 1 185 ? -14.255 26.655 28.778 1.00 64.62 185 GLY A N 1
ATOM 1437 C CA . GLY A 1 185 ? -15.431 26.563 29.645 1.00 64.62 185 GLY A CA 1
ATOM 1438 C C . GLY A 1 185 ? -15.992 27.926 30.063 1.00 64.62 185 GLY A C 1
ATOM 1439 O O . GLY A 1 185 ? -16.740 28.008 31.042 1.00 64.62 185 GLY A O 1
ATOM 1440 N N . ILE A 1 186 ? -15.643 29.000 29.345 1.00 50.97 186 ILE A N 1
ATOM 1441 C CA . ILE A 1 186 ? -16.124 30.348 29.635 1.00 50.97 186 ILE A CA 1
ATOM 1442 C C . ILE A 1 186 ? -17.535 30.449 29.063 1.00 50.97 186 ILE A C 1
ATOM 1444 O O . ILE A 1 186 ? -17.743 30.742 27.889 1.00 50.97 186 ILE A O 1
ATOM 1448 N N . LYS A 1 187 ? -18.535 30.185 29.909 1.00 51.53 187 LYS A N 1
ATOM 1449 C CA . LYS A 1 187 ? -19.919 30.554 29.606 1.00 51.53 187 LYS A CA 1
ATOM 1450 C C . LYS A 1 187 ? -19.980 32.074 29.505 1.00 51.53 187 LYS A C 1
ATOM 1452 O O . LYS A 1 187 ? -19.900 32.758 30.525 1.00 51.53 187 LYS A O 1
ATOM 1457 N N . THR A 1 188 ? -20.138 32.598 28.297 1.00 51.69 188 THR A N 1
ATOM 1458 C CA . THR A 1 188 ? -20.588 33.974 28.102 1.00 51.69 188 THR A CA 1
ATOM 1459 C C . THR A 1 188 ? -21.991 34.082 28.699 1.00 51.69 188 THR A C 1
ATOM 1461 O O . THR A 1 188 ? -22.961 33.515 28.197 1.00 51.69 188 THR A O 1
ATOM 1464 N N . ALA A 1 189 ? -22.073 34.709 29.873 1.00 41.69 189 ALA A N 1
ATOM 1465 C CA . ALA A 1 189 ? -23.339 35.114 30.465 1.00 41.69 189 ALA A CA 1
ATOM 1466 C C . ALA A 1 189 ? -24.004 36.175 29.557 1.00 41.69 189 ALA A C 1
ATOM 1468 O O . ALA A 1 189 ? -23.270 36.908 28.888 1.00 41.69 189 ALA A O 1
ATOM 1469 N N . PRO A 1 190 ? -25.349 36.213 29.494 1.00 52.22 190 PRO A N 1
ATOM 1470 C CA . PRO A 1 190 ? -26.102 37.060 28.565 1.00 52.22 190 PRO A CA 1
ATOM 1471 C C . PRO A 1 190 ? -25.914 38.562 28.797 1.00 52.22 190 PRO A C 1
ATOM 1473 O O . PRO A 1 190 ? -25.662 38.961 29.957 1.00 52.22 190 PRO A O 1
#

Secondary structure (DSSP, 8-state):
--HHHHHHHHHHHHHHHHHHHHHHHHTS---HHHHHHHHHHHHHHHHHHH-TTGGGGS-TTTHHHHT-HHHHHHHHHHHHHHHHTTT--EEEEEEEESSS--HHHHHHHHHHHHHHHT--HHHHHHHHHHHHHHHHHHHHH--BS-SEEEEEEEE-SS-EEEEEE-SBPPP---SSPPPHHHHTT-----

pLDDT: mean 86.09, std 9.96, range [41.69, 97.06]